Protein AF-A0ABD0YUU5-F1 (afdb_monomer_lite)

Foldseek 3Di:
DVVVVVLVVLLVVQVPPVVLVVLVCQLPPPDVVSLLVSLVSLLSNLVNHDVVCCVPGSQVSLLSQCPDPDLLSVLSSLLSLLVCLQPDPDPVSQVSSLVSLQVSLPDPVCLVDLVSVLSNLLSLLSSLQSDDQCSNQVRSLVSLQVLLVVLVPDDDDDSSVSSLVSSVSSLVSNVPHPHDPCSCVPGNVVSVD

Organism: NCBI:txid642074

InterPro domains:
  IPR011989 Armadillo-like helical [G3DSA:1.25.10.10] (19-149)
  IPR016024 Armadillo-type fold [SSF48371] (28-190)
  IPR021133 HEAT, type 2 [PS50077] (58-96)
  IPR040362 RAB11-binding protein RELCH [PTHR32059] (23-193)

Sequence (193 aa):
EVGRTLEKFLIALALCGAPLLSLNAGVVHQRSSVRSATVQLLSETILGCPEQVLVAHILPALITLASDPDTSVRALTVPVFGLLIEHSSNREILDKTYLQIQSIVTDVSLREHHPTLINVINALSKMAPHCDPTFREDVIVGELSTFVGYAMDQPPGSKKVELAGALVEAYSNAVYCQISKQNITNILLPALR

pLDDT: mean 87.31, std 13.5, range [45.97, 98.5]

Radius of gyration: 17.54 Å; chains: 1; bounding box: 40×34×52 Å

Secondary structure (DSSP, 8-state):
-HHHHHHHHHHHHHTTSHHHHHHHHHHT-SSHHHHHHHHHHHHHHHTTS-HHHIIIIIHHHHHHHHT-SSHHHHHHHHHHHHHHHHH---HHHHHHHHHHHHHHHT-GGGGGSHHHHHHHHHHHHHHGGGS-HHHIIIIIIHHHHHHHHHHHHSPSSHHHHHHHHHHHHHHHHHHTS---HHHIIIIIHHHT-

Structure (mmCIF, N/CA/C/O backbone):
data_AF-A0ABD0YUU5-F1
#
_entry.id   AF-A0ABD0YUU5-F1
#
loop_
_atom_site.group_PDB
_atom_site.id
_atom_site.type_symbol
_atom_site.label_atom_id
_atom_site.label_alt_id
_atom_site.label_comp_id
_atom_site.label_asym_id
_atom_site.label_entity_id
_atom_site.label_seq_id
_atom_site.pdbx_PDB_ins_code
_atom_site.Cartn_x
_atom_site.Cartn_y
_atom_site.Cartn_z
_atom_site.occupancy
_atom_site.B_iso_or_equiv
_atom_site.auth_seq_id
_atom_site.auth_comp_id
_atom_site.auth_asym_id
_atom_site.auth_atom_id
_atom_site.pdbx_PDB_model_num
ATOM 1 N N . GLU A 1 1 ? -0.613 24.768 -19.936 1.00 47.00 1 GLU A N 1
ATOM 2 C CA . GLU A 1 1 ? -0.396 24.075 -21.231 1.00 47.00 1 GLU A CA 1
ATOM 3 C C . GLU A 1 1 ? 0.613 22.938 -21.157 1.00 47.00 1 GLU A C 1
ATOM 5 O O . GLU A 1 1 ? 0.289 21.868 -21.644 1.00 47.00 1 GLU A O 1
ATOM 10 N N . VAL A 1 2 ? 1.753 23.112 -20.481 1.00 46.03 2 VAL A N 1
ATOM 11 C CA . VAL A 1 2 ? 2.816 22.091 -20.346 1.00 46.03 2 VAL A CA 1
ATOM 12 C C . VAL A 1 2 ? 2.327 20.737 -19.793 1.00 46.03 2 VAL A C 1
ATOM 14 O O . VAL A 1 2 ? 2.674 19.703 -20.355 1.00 46.03 2 VAL A O 1
ATOM 17 N N . GLY A 1 3 ? 1.459 20.725 -18.772 1.00 45.97 3 GLY A N 1
ATOM 18 C CA . GLY A 1 3 ? 0.917 19.478 -18.199 1.00 45.97 3 GLY A CA 1
ATOM 19 C C . GLY A 1 3 ? 0.075 18.651 -19.180 1.00 45.97 3 GLY A C 1
ATOM 20 O O . GLY A 1 3 ? 0.257 17.445 -19.276 1.00 45.97 3 GLY A O 1
ATOM 21 N N . ARG A 1 4 ? -0.749 19.307 -20.010 1.00 46.97 4 ARG A N 1
ATOM 22 C CA . ARG A 1 4 ? -1.561 18.631 -21.042 1.00 46.97 4 ARG A CA 1
ATOM 23 C C . ARG A 1 4 ? -0.718 18.097 -22.202 1.00 46.97 4 ARG A C 1
ATOM 25 O O . ARG A 1 4 ? -1.153 17.192 -22.904 1.00 46.97 4 ARG A O 1
ATOM 32 N N . THR A 1 5 ? 0.465 18.664 -22.434 1.00 47.34 5 THR A N 1
ATOM 33 C CA . THR A 1 5 ? 1.404 18.180 -23.455 1.00 47.34 5 THR A CA 1
ATOM 34 C C . THR A 1 5 ? 2.185 16.965 -22.955 1.00 47.34 5 THR A C 1
ATOM 36 O O . THR A 1 5 ? 2.366 16.026 -23.720 1.00 47.34 5 THR A O 1
ATOM 39 N N . LEU A 1 6 ? 2.579 16.940 -21.677 1.00 53.16 6 LEU A N 1
ATOM 40 C CA . LEU A 1 6 ? 3.206 15.782 -21.024 1.00 53.16 6 LEU A CA 1
ATOM 41 C C . LEU A 1 6 ? 2.248 14.595 -20.914 1.00 53.16 6 LEU A C 1
ATOM 43 O O . LEU A 1 6 ? 2.617 13.487 -21.276 1.00 53.16 6 LEU A O 1
ATOM 47 N N . GLU A 1 7 ? 1.004 14.844 -20.514 1.00 53.22 7 GLU A N 1
ATOM 48 C CA . GLU A 1 7 ? -0.055 13.834 -20.455 1.00 53.22 7 GLU A CA 1
ATOM 49 C C . GLU A 1 7 ? -0.307 13.211 -21.839 1.00 53.22 7 GLU A C 1
ATOM 51 O O . GLU A 1 7 ? -0.272 11.995 -22.000 1.00 53.22 7 GLU A O 1
ATOM 56 N N . LYS A 1 8 ? -0.428 14.037 -22.889 1.00 52.31 8 LYS A N 1
ATOM 57 C CA . LYS A 1 8 ? -0.551 13.556 -24.276 1.00 52.31 8 LYS A CA 1
ATOM 58 C C . LYS A 1 8 ? 0.699 12.828 -24.775 1.00 52.31 8 LYS A C 1
ATOM 60 O O . LYS A 1 8 ? 0.566 11.900 -25.565 1.00 52.31 8 LYS A O 1
ATOM 65 N N . PHE A 1 9 ? 1.892 13.229 -24.335 1.00 57.28 9 PHE A N 1
ATOM 66 C CA . PHE A 1 9 ? 3.151 12.573 -24.691 1.00 57.28 9 PHE A CA 1
ATOM 67 C C . PHE A 1 9 ? 3.291 11.210 -24.000 1.00 57.28 9 PHE A C 1
ATOM 69 O O . PHE A 1 9 ? 3.690 10.250 -24.647 1.00 57.28 9 PHE A O 1
ATOM 76 N N . LEU A 1 10 ? 2.886 11.093 -22.732 1.00 56.19 10 LEU A N 1
ATOM 77 C CA . LEU A 1 10 ? 2.853 9.841 -21.969 1.00 56.19 10 LEU A CA 1
ATOM 78 C C . LEU A 1 10 ? 1.786 8.875 -22.499 1.00 56.19 10 LEU A C 1
ATOM 80 O O . LEU A 1 10 ? 2.080 7.696 -22.674 1.00 56.19 10 LEU A O 1
ATOM 84 N N . ILE A 1 11 ? 0.595 9.374 -22.849 1.00 57.97 11 ILE A N 1
ATOM 85 C CA . ILE A 1 11 ? -0.461 8.589 -23.512 1.00 57.97 11 ILE A CA 1
ATOM 86 C C . ILE A 1 11 ? 0.013 8.112 -24.894 1.00 57.97 11 ILE A C 1
ATOM 88 O O . ILE A 1 11 ? -0.137 6.939 -25.232 1.00 57.97 11 ILE A O 1
ATOM 92 N N . ALA A 1 12 ? 0.648 8.983 -25.686 1.00 52.50 12 ALA A N 1
ATOM 93 C CA . ALA A 1 12 ? 1.229 8.604 -26.976 1.00 52.50 12 ALA A CA 1
ATOM 94 C C . ALA A 1 12 ? 2.394 7.604 -26.832 1.00 52.50 12 ALA A C 1
ATOM 96 O O . ALA A 1 12 ? 2.548 6.727 -27.680 1.00 52.50 12 ALA A O 1
ATOM 97 N N . LEU A 1 13 ? 3.183 7.689 -25.754 1.00 54.56 13 LEU A N 1
ATOM 98 C CA . LEU A 1 13 ? 4.216 6.705 -25.416 1.00 54.56 13 LEU A CA 1
ATOM 99 C C . LEU A 1 13 ? 3.598 5.349 -25.039 1.00 54.56 13 LEU A C 1
ATOM 101 O O . LEU A 1 13 ? 4.038 4.320 -25.554 1.00 54.56 13 LEU A O 1
ATOM 105 N N . ALA A 1 14 ? 2.573 5.339 -24.184 1.00 54.38 14 ALA A N 1
ATOM 106 C CA . ALA A 1 14 ? 1.881 4.130 -23.737 1.00 54.38 14 ALA A CA 1
ATOM 107 C C . ALA A 1 14 ? 1.229 3.362 -24.901 1.00 54.38 14 ALA A C 1
ATOM 109 O O . ALA A 1 14 ? 1.257 2.133 -24.928 1.00 54.38 14 ALA A O 1
ATOM 110 N N . LEU A 1 15 ? 0.720 4.079 -25.908 1.00 53.28 15 LEU A N 1
ATOM 111 C CA . LEU A 1 15 ? 0.136 3.494 -27.120 1.00 53.28 15 LEU A CA 1
ATOM 112 C C . LEU A 1 15 ? 1.175 2.896 -28.091 1.00 53.28 15 LEU A C 1
ATOM 114 O O . LEU A 1 15 ? 0.801 2.122 -28.969 1.00 53.28 15 LEU A O 1
ATOM 118 N N . CYS A 1 16 ? 2.467 3.217 -27.948 1.00 51.28 16 CYS A N 1
ATOM 119 C CA . CYS A 1 16 ? 3.512 2.836 -28.909 1.00 51.28 16 CYS A CA 1
ATOM 120 C C . CYS A 1 16 ? 4.328 1.582 -28.526 1.00 51.28 16 CYS A C 1
ATOM 122 O O . CYS A 1 16 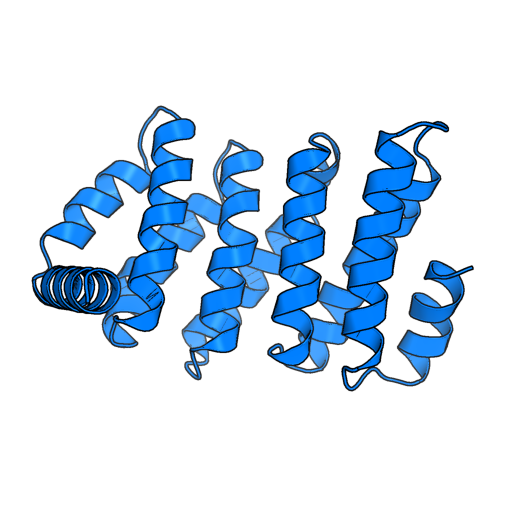? 5.221 1.192 -29.275 1.00 51.28 16 CYS A O 1
ATOM 124 N N . GLY A 1 17 ? 4.067 0.941 -27.377 1.00 53.75 17 GLY A N 1
ATOM 125 C CA . GLY A 1 17 ? 4.668 -0.345 -26.960 1.00 53.75 17 GLY A CA 1
ATOM 126 C C . GLY A 1 17 ? 6.170 -0.331 -26.606 1.00 53.75 17 GLY A C 1
ATOM 127 O O . GLY A 1 17 ? 6.601 -1.067 -25.720 1.00 53.75 17 GLY A O 1
ATOM 128 N N . ALA A 1 18 ? 6.973 0.541 -27.220 1.00 51.06 18 ALA A N 1
ATOM 129 C CA . ALA A 1 18 ? 8.408 0.696 -26.964 1.00 51.06 18 ALA A CA 1
ATOM 130 C C . ALA A 1 18 ? 8.784 1.052 -25.501 1.00 51.06 18 ALA A C 1
ATOM 132 O O . ALA A 1 18 ? 9.801 0.541 -25.026 1.00 51.06 18 ALA A O 1
ATOM 133 N N . PRO A 1 19 ? 8.000 1.849 -24.742 1.00 57.81 19 PRO A N 1
ATOM 134 C CA . PRO A 1 19 ? 8.358 2.206 -23.363 1.00 57.81 19 PRO A CA 1
ATOM 135 C C . PRO A 1 19 ? 8.194 1.065 -22.357 1.00 57.81 19 PRO A C 1
ATOM 137 O O . PRO A 1 19 ? 8.890 1.031 -21.347 1.00 57.81 19 PRO A O 1
ATOM 140 N N . LEU A 1 20 ? 7.305 0.104 -22.624 1.00 61.69 20 LEU A N 1
ATOM 141 C CA . LEU A 1 20 ? 7.089 -1.038 -21.729 1.00 61.69 20 LEU A CA 1
ATOM 142 C C . LEU A 1 20 ? 8.320 -1.955 -21.696 1.00 61.69 20 LEU A C 1
ATOM 144 O O . LEU A 1 20 ? 8.684 -2.477 -20.645 1.00 61.69 20 LEU A O 1
ATOM 148 N N . LEU A 1 21 ? 9.028 -2.076 -22.824 1.00 59.50 21 LEU A N 1
ATOM 149 C CA . LEU A 1 21 ? 10.296 -2.806 -22.900 1.00 59.50 21 LEU A CA 1
ATOM 150 C C . LEU A 1 21 ? 11.410 -2.117 -22.098 1.00 59.50 21 LEU A C 1
ATOM 152 O O . LEU A 1 21 ? 12.169 -2.798 -21.408 1.00 59.50 21 LEU A O 1
ATOM 156 N N . SER A 1 22 ? 11.503 -0.782 -22.139 1.00 63.88 22 SER A N 1
ATOM 157 C CA . SER A 1 22 ? 12.499 -0.050 -21.345 1.00 63.88 22 SER A CA 1
ATOM 158 C C . SER A 1 22 ? 12.156 -0.020 -19.853 1.00 63.88 22 SER A C 1
ATOM 160 O O . SER A 1 22 ? 13.063 -0.088 -19.025 1.00 63.88 22 SER A O 1
ATOM 162 N N . LEU A 1 23 ? 10.867 0.011 -19.495 1.00 73.56 23 LEU A N 1
ATOM 163 C CA . LEU A 1 23 ? 10.414 -0.129 -18.107 1.00 73.56 23 LEU A CA 1
ATOM 164 C C . LEU A 1 23 ? 10.749 -1.517 -17.546 1.00 73.56 23 LEU A C 1
ATOM 166 O O . LEU A 1 23 ? 11.241 -1.607 -16.424 1.00 73.56 23 LEU A O 1
ATOM 170 N N . ASN A 1 24 ? 10.604 -2.584 -18.338 1.00 77.44 24 ASN A N 1
ATOM 171 C CA . ASN A 1 24 ? 10.979 -3.940 -17.917 1.00 77.44 24 ASN A CA 1
ATOM 172 C C . ASN A 1 24 ? 12.467 -4.065 -17.556 1.00 77.44 24 ASN A C 1
ATOM 174 O O . ASN A 1 24 ? 12.807 -4.748 -16.593 1.00 77.44 24 ASN A O 1
ATOM 178 N N . ALA A 1 25 ? 13.360 -3.381 -18.281 1.00 84.62 25 ALA A N 1
ATOM 179 C CA . ALA A 1 25 ? 14.779 -3.344 -17.921 1.00 84.62 25 ALA A CA 1
ATOM 180 C C . ALA A 1 25 ? 15.018 -2.626 -16.579 1.00 84.62 25 ALA A C 1
ATOM 182 O O . ALA A 1 25 ? 15.907 -3.008 -15.819 1.00 84.62 25 ALA A O 1
ATOM 183 N N . GLY A 1 26 ? 14.206 -1.608 -16.278 1.00 91.62 26 GLY A N 1
ATOM 184 C CA . GLY A 1 26 ? 14.220 -0.890 -15.007 1.00 91.62 26 GLY A CA 1
ATOM 185 C C . GLY A 1 26 ? 13.751 -1.741 -13.827 1.00 91.62 26 GLY A C 1
ATOM 186 O O . GLY A 1 26 ? 14.384 -1.700 -12.776 1.00 91.62 26 GLY A O 1
ATOM 187 N N . VAL A 1 27 ? 12.710 -2.564 -14.015 1.00 94.62 27 VAL A N 1
ATOM 188 C CA . VAL A 1 27 ? 12.108 -3.428 -12.976 1.00 94.62 27 VAL A CA 1
ATOM 189 C C . VAL A 1 27 ? 13.130 -4.370 -12.336 1.00 94.62 27 VAL A C 1
ATOM 191 O O . VAL A 1 27 ? 13.140 -4.535 -11.122 1.00 94.62 27 VAL A O 1
ATOM 194 N N . VAL A 1 28 ? 14.016 -4.961 -13.139 1.00 93.75 28 VAL A N 1
ATOM 195 C CA . VAL A 1 28 ? 15.012 -5.951 -12.681 1.00 93.75 28 VAL A CA 1
ATOM 196 C C . VAL A 1 28 ? 16.428 -5.377 -12.579 1.00 93.75 28 VAL A C 1
ATOM 198 O O . VAL A 1 28 ? 17.411 -6.116 -12.495 1.00 93.75 28 VAL A O 1
ATOM 201 N N . HIS A 1 29 ? 16.568 -4.051 -12.613 1.00 96.00 29 HIS A N 1
ATOM 202 C CA . HIS A 1 29 ? 17.876 -3.408 -12.618 1.00 96.00 29 HIS A CA 1
ATOM 203 C C . HIS A 1 29 ? 18.634 -3.646 -11.299 1.00 96.00 29 HIS A C 1
ATOM 205 O O . HIS A 1 29 ? 18.049 -3.619 -10.220 1.00 96.00 29 HIS A O 1
ATOM 211 N N . GLN A 1 30 ? 19.963 -3.805 -11.347 1.00 96.12 30 GLN A N 1
ATOM 212 C CA . GLN A 1 30 ? 20.774 -4.140 -10.159 1.00 96.12 30 GLN A CA 1
ATOM 213 C C . GLN A 1 30 ? 20.687 -3.090 -9.036 1.00 96.12 30 GLN A C 1
ATOM 215 O O . GLN A 1 30 ? 20.680 -3.423 -7.852 1.00 96.12 30 GLN A O 1
ATOM 220 N N . ARG A 1 31 ? 20.601 -1.807 -9.401 1.00 96.62 31 ARG A N 1
ATOM 221 C CA . ARG A 1 31 ? 20.519 -0.682 -8.452 1.00 96.62 31 ARG A CA 1
ATOM 222 C C . ARG A 1 31 ? 19.079 -0.429 -8.008 1.00 96.62 31 ARG A C 1
ATOM 224 O O . ARG A 1 31 ? 18.253 -0.103 -8.860 1.00 96.62 31 ARG A O 1
ATOM 231 N N . SER A 1 32 ? 18.814 -0.451 -6.699 1.00 97.06 32 SER A N 1
ATOM 232 C CA . SER A 1 32 ? 17.477 -0.179 -6.149 1.00 97.06 32 SER A CA 1
ATOM 233 C C . SER A 1 32 ? 16.965 1.216 -6.491 1.00 97.06 32 SER A C 1
ATOM 235 O O . SER A 1 32 ? 15.801 1.357 -6.829 1.00 97.06 32 SER A O 1
ATOM 237 N N . SER A 1 33 ? 17.838 2.225 -6.572 1.00 96.44 33 SER A N 1
ATOM 238 C CA . SER A 1 33 ? 17.453 3.577 -7.000 1.00 96.44 33 SER A CA 1
ATOM 239 C C . SER A 1 33 ? 16.822 3.626 -8.400 1.00 96.44 33 SER A C 1
ATOM 241 O O . SER A 1 33 ? 15.929 4.430 -8.646 1.00 96.44 33 SER A O 1
ATOM 243 N N . VAL A 1 34 ? 17.273 2.769 -9.327 1.00 95.75 34 VAL A N 1
ATOM 244 C CA . VAL A 1 34 ? 16.692 2.676 -10.679 1.00 95.75 34 VAL A CA 1
ATOM 245 C C . VAL A 1 34 ? 15.337 1.977 -10.624 1.00 95.75 34 VAL A C 1
ATOM 247 O O . VAL A 1 34 ? 14.399 2.410 -11.288 1.00 95.75 34 VAL A O 1
ATOM 250 N N . ARG A 1 35 ? 15.203 0.948 -9.782 1.00 97.38 35 ARG A N 1
ATOM 251 C CA . ARG A 1 35 ? 13.927 0.259 -9.556 1.00 97.38 35 ARG A CA 1
ATOM 252 C C . ARG A 1 35 ? 12.901 1.191 -8.903 1.00 97.38 35 ARG A C 1
ATOM 254 O O . ARG A 1 35 ? 11.788 1.299 -9.398 1.00 97.38 35 ARG A O 1
ATOM 261 N N . SER A 1 36 ? 13.298 1.975 -7.899 1.00 96.69 36 SER A N 1
ATOM 262 C CA . SER A 1 36 ? 12.481 3.041 -7.299 1.00 96.69 36 SER A CA 1
ATOM 263 C C . SER A 1 36 ? 12.025 4.079 -8.326 1.00 96.69 36 SER A C 1
ATOM 265 O O . SER A 1 36 ? 10.850 4.433 -8.356 1.00 96.69 36 SER A O 1
ATOM 267 N N . ALA A 1 37 ? 12.925 4.544 -9.199 1.00 94.00 37 ALA A N 1
ATOM 268 C CA . ALA A 1 37 ? 12.556 5.455 -10.283 1.00 94.00 37 ALA A CA 1
ATOM 269 C C . ALA A 1 37 ? 11.587 4.792 -11.276 1.00 94.00 37 ALA A C 1
ATOM 271 O O . ALA A 1 37 ? 10.667 5.437 -11.769 1.00 94.00 37 ALA A O 1
ATOM 272 N N . THR A 1 38 ? 11.745 3.491 -11.527 1.00 94.25 38 THR A N 1
ATOM 273 C CA . THR A 1 38 ? 10.829 2.720 -12.377 1.00 94.25 38 THR A CA 1
ATOM 274 C C . THR A 1 38 ? 9.425 2.666 -11.774 1.00 94.25 38 THR A C 1
ATOM 276 O O . THR A 1 38 ? 8.463 2.891 -12.499 1.00 94.25 38 THR A O 1
ATOM 279 N N . VAL A 1 39 ? 9.291 2.464 -10.456 1.00 95.88 39 VAL A N 1
ATOM 280 C CA . VAL A 1 39 ? 7.992 2.531 -9.754 1.00 95.88 39 VAL A CA 1
ATOM 281 C C . VAL A 1 39 ? 7.311 3.887 -9.977 1.00 95.88 39 VAL A C 1
ATOM 283 O O . VAL A 1 39 ? 6.130 3.933 -10.312 1.00 95.88 39 VAL A O 1
ATOM 286 N N . GLN A 1 40 ? 8.058 4.988 -9.849 1.00 92.31 40 GLN A N 1
ATOM 287 C CA . GLN A 1 40 ? 7.531 6.342 -10.067 1.00 92.31 40 GLN A CA 1
ATOM 288 C C . GLN A 1 40 ? 7.135 6.590 -11.528 1.00 92.31 40 GLN A C 1
ATOM 290 O O . GLN A 1 40 ? 6.138 7.241 -11.803 1.00 92.31 40 GLN A O 1
ATOM 295 N N . LEU A 1 41 ? 7.881 6.052 -12.492 1.00 89.88 41 LEU A N 1
ATOM 296 C CA . LEU A 1 41 ? 7.485 6.149 -13.897 1.00 89.88 41 LEU A CA 1
ATOM 297 C C . LEU A 1 41 ? 6.208 5.349 -14.176 1.00 89.88 41 LEU A C 1
ATOM 299 O O . LEU A 1 41 ? 5.357 5.815 -14.927 1.00 89.88 41 LEU A O 1
ATOM 303 N N . LEU A 1 42 ? 6.046 4.177 -13.553 1.00 90.31 42 LEU A N 1
ATOM 304 C CA . LEU A 1 42 ? 4.829 3.376 -13.688 1.00 90.31 42 LEU A CA 1
ATOM 305 C C . LEU A 1 42 ? 3.597 4.128 -13.162 1.00 90.31 42 LEU A C 1
ATOM 307 O O . LEU A 1 42 ? 2.556 4.066 -13.817 1.00 90.31 42 LEU A O 1
ATOM 311 N N . SER A 1 43 ? 3.696 4.890 -12.064 1.00 90.69 43 SER A N 1
ATOM 312 C CA . SER A 1 43 ? 2.543 5.645 -11.541 1.00 90.69 43 SER A CA 1
ATOM 313 C C . SER A 1 43 ? 1.996 6.678 -12.523 1.00 90.69 43 SER A C 1
ATOM 315 O O . SER A 1 43 ? 0.782 6.809 -12.649 1.00 90.69 43 SER A O 1
ATOM 317 N N . GLU A 1 44 ? 2.869 7.341 -13.284 1.00 86.06 44 GLU A N 1
ATO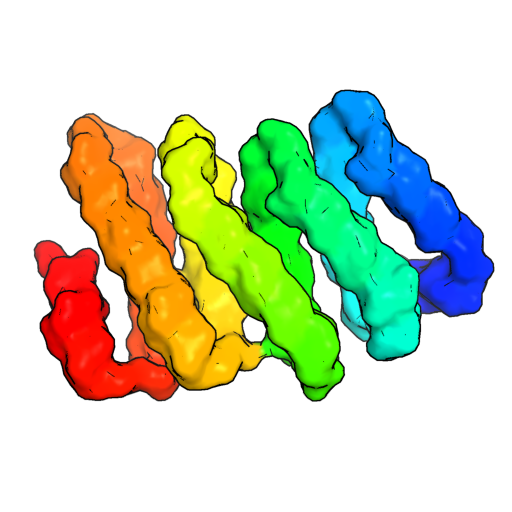M 318 C CA . GLU A 1 44 ? 2.467 8.327 -14.299 1.00 86.06 44 GLU A CA 1
ATOM 319 C C . GLU A 1 44 ? 1.786 7.686 -15.521 1.00 86.06 44 GLU A C 1
ATOM 321 O O . GLU A 1 44 ? 1.098 8.361 -16.286 1.00 86.06 44 GLU A O 1
ATOM 326 N N . THR A 1 45 ? 1.963 6.377 -15.731 1.00 83.00 45 THR A N 1
ATOM 327 C CA . THR A 1 45 ? 1.381 5.673 -16.887 1.00 83.00 45 THR A CA 1
ATOM 328 C C . THR A 1 45 ? -0.031 5.151 -16.639 1.00 83.00 45 THR A C 1
ATOM 330 O O . THR A 1 45 ? -0.781 4.986 -17.601 1.00 83.00 45 THR A O 1
ATOM 333 N N . ILE A 1 46 ? -0.421 4.915 -15.380 1.00 86.00 46 ILE A N 1
ATOM 334 C CA . ILE A 1 46 ? -1.664 4.202 -15.036 1.00 86.00 46 ILE A CA 1
ATOM 335 C C . ILE A 1 46 ? -2.906 4.900 -15.596 1.00 86.00 46 ILE A C 1
ATOM 337 O O . ILE A 1 46 ? -3.727 4.247 -16.235 1.00 86.00 46 ILE A O 1
ATOM 341 N N . LEU A 1 47 ? -3.020 6.221 -15.420 1.00 83.38 47 LEU A N 1
ATOM 342 C CA . LEU A 1 47 ? -4.222 6.979 -15.797 1.00 83.38 47 LEU A CA 1
ATOM 343 C C . LEU A 1 47 ? -4.467 7.038 -17.314 1.00 83.38 47 LEU A C 1
ATOM 345 O O . LEU A 1 47 ? -5.590 7.278 -17.749 1.00 83.38 47 LEU A O 1
ATOM 349 N N . GLY A 1 48 ? -3.426 6.829 -18.123 1.00 76.44 48 GLY A N 1
ATOM 350 C CA . GLY A 1 48 ? -3.499 6.902 -19.583 1.00 76.44 48 GLY A CA 1
ATOM 351 C C . GLY A 1 48 ? -3.574 5.547 -20.289 1.00 76.44 48 GLY A C 1
ATOM 352 O O . GLY A 1 48 ? -3.696 5.513 -21.515 1.00 76.44 48 GLY A O 1
ATOM 353 N N . CYS A 1 49 ? -3.459 4.436 -19.555 1.00 82.88 49 CYS A N 1
ATOM 354 C CA . CYS A 1 49 ? -3.351 3.101 -20.139 1.00 82.88 49 CYS A CA 1
ATOM 355 C C . CYS A 1 49 ? -4.709 2.386 -20.220 1.00 82.88 49 CYS A C 1
ATOM 357 O O . CYS A 1 49 ? -5.447 2.350 -19.236 1.00 82.88 49 CYS A O 1
ATOM 359 N N . PRO A 1 50 ? -5.019 1.717 -21.347 1.00 86.38 50 PRO A N 1
ATOM 360 C CA . PRO A 1 50 ? -6.121 0.761 -21.400 1.00 86.38 50 PRO A CA 1
ATOM 361 C C . PRO A 1 50 ? -5.929 -0.363 -20.374 1.00 86.38 50 PRO A C 1
ATOM 363 O O . PRO A 1 50 ? -4.800 -0.812 -20.155 1.00 86.38 50 PRO A O 1
ATOM 366 N N . GLU A 1 51 ? -7.018 -0.890 -19.808 1.00 89.12 51 GLU A N 1
ATOM 367 C CA . GLU A 1 51 ? -6.945 -1.977 -18.816 1.00 89.12 51 GLU A CA 1
ATOM 368 C C . GLU A 1 51 ? -6.168 -3.199 -19.326 1.00 89.12 51 GLU A C 1
ATOM 370 O O . GLU A 1 51 ? -5.457 -3.842 -18.559 1.00 89.12 51 GLU A O 1
ATOM 375 N N . GLN A 1 52 ? -6.227 -3.496 -20.628 1.00 88.94 52 GLN A N 1
ATOM 376 C CA . GLN A 1 52 ? -5.465 -4.595 -21.225 1.00 88.94 52 GLN A CA 1
ATOM 377 C C . GLN A 1 52 ? -3.952 -4.400 -21.052 1.00 88.94 52 GLN A C 1
ATOM 379 O O . GLN A 1 52 ? -3.237 -5.361 -20.781 1.00 88.94 52 GLN A O 1
ATOM 384 N N . VAL A 1 53 ? -3.464 -3.161 -21.168 1.00 87.50 53 VAL A N 1
ATOM 385 C CA . VAL A 1 53 ? -2.051 -2.817 -20.942 1.00 87.50 53 VAL A CA 1
ATOM 386 C C . VAL A 1 53 ? -1.712 -2.904 -19.456 1.00 87.50 53 VAL A C 1
ATOM 388 O O . VAL A 1 53 ? -0.639 -3.397 -19.099 1.00 87.50 53 VAL A O 1
ATOM 391 N N . LEU A 1 54 ? -2.637 -2.483 -18.586 1.00 90.69 54 LEU A N 1
ATOM 392 C CA . LEU A 1 54 ? -2.465 -2.606 -17.140 1.00 90.69 54 LEU A CA 1
ATOM 393 C C . LEU A 1 54 ? -2.287 -4.073 -16.731 1.00 90.69 54 LEU A C 1
ATOM 395 O O . LEU A 1 54 ? -1.308 -4.398 -16.065 1.00 90.69 54 LEU A O 1
ATOM 399 N N . VAL A 1 55 ? -3.171 -4.965 -17.187 1.00 92.88 55 VAL A N 1
ATOM 400 C CA . VAL A 1 55 ? -3.110 -6.406 -16.887 1.00 92.88 55 VAL A CA 1
ATOM 401 C C . VAL A 1 55 ? -1.877 -7.064 -17.506 1.00 92.88 55 VAL A C 1
ATOM 403 O O . VAL A 1 55 ? -1.194 -7.837 -16.837 1.00 92.88 55 VAL A O 1
ATOM 406 N N . ALA A 1 56 ? -1.577 -6.772 -18.774 1.00 89.38 56 ALA A N 1
ATOM 407 C CA . ALA A 1 56 ? -0.523 -7.472 -19.505 1.00 89.38 56 ALA A CA 1
ATOM 408 C C . ALA A 1 56 ? 0.897 -7.037 -19.112 1.00 89.38 56 ALA A C 1
ATOM 410 O O . ALA A 1 56 ? 1.835 -7.822 -19.264 1.00 89.38 56 ALA A O 1
ATOM 411 N N . HIS A 1 57 ? 1.077 -5.800 -18.635 1.00 88.81 57 HIS A N 1
ATOM 412 C CA . HIS A 1 57 ? 2.412 -5.220 -18.471 1.00 88.81 57 HIS A CA 1
ATOM 413 C C . HIS A 1 57 ? 2.629 -4.514 -17.134 1.00 88.81 57 HIS A C 1
ATOM 415 O O . HIS A 1 57 ? 3.590 -4.832 -16.434 1.00 88.81 57 HIS A O 1
ATOM 421 N N . ILE A 1 58 ? 1.751 -3.580 -16.757 1.00 91.38 58 ILE A N 1
ATOM 422 C CA . ILE A 1 58 ? 1.972 -2.740 -15.568 1.00 91.38 58 ILE A CA 1
ATOM 423 C C . ILE A 1 58 ? 1.833 -3.556 -14.283 1.00 91.38 58 ILE A C 1
ATOM 425 O O . ILE A 1 58 ? 2.708 -3.513 -13.422 1.00 91.38 58 ILE A O 1
ATOM 429 N N . LEU A 1 59 ? 0.766 -4.343 -14.163 1.00 94.88 59 LEU A N 1
ATOM 430 C CA . LEU A 1 59 ? 0.498 -5.142 -12.975 1.00 94.88 59 LEU A CA 1
ATOM 431 C C . LEU A 1 59 ? 1.584 -6.212 -12.731 1.00 94.88 59 LEU A C 1
ATOM 433 O O . LEU A 1 59 ? 2.085 -6.269 -11.609 1.00 94.88 59 LEU A O 1
ATOM 437 N N . PRO A 1 60 ? 2.041 -7.003 -13.727 1.00 95.12 60 PRO A N 1
ATOM 438 C CA . PRO A 1 60 ? 3.182 -7.909 -13.549 1.00 95.12 60 PRO A CA 1
ATOM 439 C C . PRO A 1 60 ? 4.481 -7.208 -13.119 1.00 95.12 60 PRO A C 1
ATOM 441 O O . PRO A 1 60 ? 5.208 -7.720 -12.262 1.00 95.12 60 PRO A O 1
ATOM 444 N N . ALA A 1 61 ? 4.770 -6.027 -13.680 1.00 95.19 61 ALA A N 1
ATOM 445 C CA . ALA A 1 61 ? 5.934 -5.229 -13.297 1.00 95.19 61 ALA A CA 1
ATOM 446 C C . ALA A 1 61 ? 5.844 -4.765 -11.835 1.00 95.19 61 ALA A C 1
ATOM 448 O O . ALA A 1 61 ? 6.802 -4.921 -11.076 1.00 95.19 61 ALA A O 1
ATOM 449 N N . LEU A 1 62 ? 4.678 -4.262 -11.417 1.00 96.94 62 LEU A N 1
ATOM 450 C CA . LEU A 1 62 ? 4.434 -3.853 -10.035 1.00 96.94 62 LEU A CA 1
ATOM 451 C C . LEU A 1 62 ? 4.496 -5.029 -9.062 1.00 96.94 62 LEU A C 1
ATOM 453 O O . LEU A 1 62 ? 5.080 -4.870 -8.003 1.00 96.94 62 LEU A O 1
ATOM 457 N N . ILE A 1 63 ? 3.978 -6.209 -9.415 1.00 97.88 63 ILE A N 1
ATOM 458 C CA . ILE A 1 63 ? 4.099 -7.423 -8.583 1.00 97.88 63 ILE A CA 1
ATOM 459 C C . ILE A 1 63 ? 5.572 -7.809 -8.385 1.00 97.88 63 ILE A C 1
ATOM 461 O O . ILE A 1 63 ? 5.985 -8.167 -7.283 1.00 97.88 63 ILE A O 1
ATOM 465 N N . THR A 1 64 ? 6.390 -7.691 -9.435 1.00 97.50 64 THR A N 1
ATOM 466 C CA . THR A 1 64 ? 7.834 -7.951 -9.333 1.00 97.50 64 THR A CA 1
ATOM 467 C C . THR A 1 64 ? 8.501 -6.974 -8.359 1.00 97.50 64 THR A C 1
ATOM 469 O O . THR A 1 64 ? 9.252 -7.394 -7.483 1.00 97.50 64 THR A O 1
ATOM 472 N N . LEU A 1 65 ? 8.181 -5.680 -8.463 1.00 98.31 65 LEU A N 1
ATOM 473 C CA . LEU A 1 65 ? 8.700 -4.625 -7.579 1.00 98.31 65 LEU A CA 1
ATOM 474 C C . LEU A 1 65 ? 8.125 -4.696 -6.152 1.00 98.31 65 LEU A C 1
ATOM 476 O O . LEU A 1 65 ? 8.786 -4.314 -5.192 1.00 98.31 65 LEU A O 1
ATOM 480 N N . ALA A 1 66 ? 6.915 -5.222 -5.988 1.00 98.06 66 ALA A N 1
ATOM 481 C CA . ALA A 1 66 ? 6.293 -5.476 -4.692 1.00 98.06 66 ALA A CA 1
ATOM 482 C C . ALA A 1 66 ? 6.998 -6.602 -3.926 1.00 98.06 66 ALA A C 1
ATOM 484 O O . ALA A 1 66 ? 6.933 -6.646 -2.703 1.00 98.06 66 ALA A O 1
ATOM 485 N N . SER A 1 67 ? 7.707 -7.479 -4.641 1.00 97.38 67 SER A N 1
ATOM 486 C CA . SER A 1 67 ? 8.523 -8.565 -4.086 1.00 97.38 67 SER A CA 1
ATOM 487 C C . SER A 1 67 ? 10.023 -8.228 -4.053 1.00 97.38 67 SER A C 1
ATOM 489 O O . SER A 1 67 ? 10.857 -9.120 -3.896 1.00 97.38 67 SER A O 1
ATOM 491 N N . ASP A 1 68 ? 10.392 -6.956 -4.237 1.00 98.06 68 ASP A N 1
ATOM 492 C CA . ASP A 1 68 ? 11.787 -6.515 -4.316 1.00 98.06 68 ASP A CA 1
ATOM 493 C C . ASP A 1 68 ? 12.567 -6.803 -3.021 1.00 98.06 68 ASP A C 1
ATOM 495 O O . ASP A 1 68 ? 12.013 -6.641 -1.933 1.00 98.06 68 ASP A O 1
ATOM 499 N N . PRO A 1 69 ? 13.864 -7.162 -3.078 1.00 95.88 69 PRO A N 1
ATOM 500 C CA . PRO A 1 69 ? 14.671 -7.329 -1.868 1.00 95.88 69 PRO A CA 1
ATOM 501 C C . PRO A 1 69 ? 14.824 -6.034 -1.049 1.00 95.88 69 PRO A C 1
ATOM 503 O O . PRO A 1 69 ? 14.994 -6.101 0.166 1.00 95.88 69 PRO A O 1
ATOM 506 N N . ASP A 1 70 ? 14.755 -4.858 -1.678 1.00 96.06 70 ASP A N 1
ATOM 507 C CA . 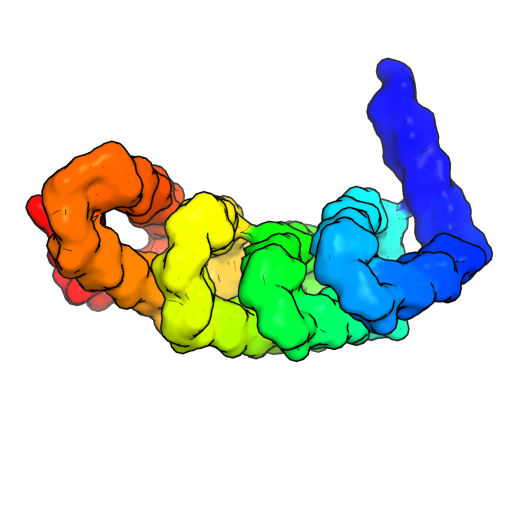ASP A 1 70 ? 14.839 -3.565 -0.996 1.00 96.06 70 ASP A CA 1
ATOM 508 C C . ASP A 1 70 ? 13.450 -3.122 -0.510 1.00 96.06 70 ASP A C 1
ATOM 510 O O . ASP A 1 70 ? 12.551 -2.828 -1.304 1.00 96.06 70 ASP A O 1
ATOM 514 N N . THR A 1 71 ? 13.280 -3.031 0.812 1.00 95.88 71 THR A N 1
ATOM 515 C CA . THR A 1 71 ? 12.019 -2.619 1.451 1.00 95.88 71 THR A CA 1
ATOM 516 C C . THR A 1 71 ? 11.538 -1.248 0.982 1.00 95.88 71 THR A C 1
ATOM 518 O O . THR A 1 71 ? 10.335 -1.018 0.886 1.00 95.88 71 THR A O 1
ATOM 521 N N . SER A 1 72 ? 12.449 -0.339 0.629 1.00 95.56 72 SER A N 1
ATOM 522 C CA . SER A 1 72 ? 12.080 0.981 0.115 1.00 95.56 72 SER A CA 1
ATOM 523 C C . SER A 1 72 ? 11.442 0.887 -1.270 1.00 95.56 72 SER A C 1
ATOM 525 O O . SER A 1 72 ? 10.521 1.644 -1.568 1.00 95.56 72 SER A O 1
ATOM 527 N N . VAL A 1 73 ? 11.890 -0.050 -2.115 1.00 97.69 73 VAL A N 1
ATOM 528 C CA . VAL A 1 73 ? 11.276 -0.295 -3.429 1.00 97.69 73 VAL A CA 1
ATOM 529 C C . VAL A 1 73 ? 9.885 -0.900 -3.252 1.00 97.69 73 VAL A C 1
ATOM 5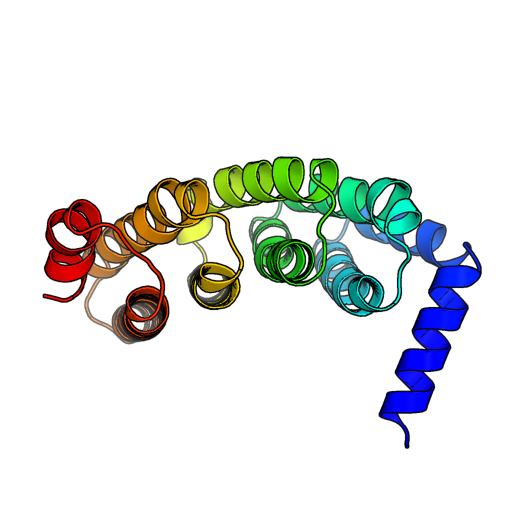31 O O . VAL A 1 73 ? 8.939 -0.370 -3.832 1.00 97.69 73 VAL A O 1
ATOM 534 N N . ARG A 1 74 ? 9.738 -1.918 -2.388 1.00 97.88 74 ARG A N 1
ATOM 535 C CA . ARG A 1 74 ? 8.425 -2.513 -2.067 1.00 97.88 74 ARG A CA 1
ATOM 536 C C . ARG A 1 74 ? 7.442 -1.469 -1.539 1.00 97.88 74 ARG A C 1
ATOM 538 O O . ARG A 1 74 ? 6.311 -1.370 -1.990 1.00 97.88 74 ARG A O 1
ATOM 545 N N . ALA A 1 75 ? 7.874 -0.631 -0.605 1.00 97.38 75 ALA A N 1
ATOM 546 C CA . ALA A 1 75 ? 7.009 0.392 -0.030 1.00 97.38 75 ALA A CA 1
ATOM 547 C C . ALA A 1 75 ? 6.557 1.445 -1.054 1.00 97.38 75 ALA A C 1
ATOM 549 O O . ALA A 1 75 ? 5.422 1.917 -0.988 1.00 97.38 75 ALA A O 1
ATOM 550 N N . LEU A 1 76 ? 7.410 1.789 -2.027 1.00 97.69 76 LEU A N 1
ATOM 551 C CA . LEU A 1 76 ? 7.044 2.708 -3.105 1.00 97.69 76 LEU A CA 1
ATOM 552 C C . LEU A 1 76 ? 5.942 2.149 -4.011 1.00 97.69 76 LEU A C 1
ATOM 554 O O . LEU A 1 76 ? 5.248 2.947 -4.634 1.00 97.69 76 LEU A O 1
ATOM 558 N N . THR A 1 77 ? 5.733 0.828 -4.088 1.00 98.31 77 THR A N 1
ATOM 559 C CA . THR A 1 77 ? 4.640 0.275 -4.904 1.00 98.31 77 THR A CA 1
ATOM 560 C C . THR A 1 77 ? 3.269 0.462 -4.260 1.00 98.31 77 THR A C 1
ATOM 562 O O . THR A 1 77 ? 2.279 0.502 -4.979 1.00 98.31 77 THR A O 1
ATOM 565 N N . VAL A 1 78 ? 3.179 0.623 -2.934 1.00 98.31 78 VAL A N 1
ATOM 566 C CA . VAL A 1 78 ? 1.900 0.786 -2.211 1.00 98.31 78 VAL A CA 1
ATOM 567 C C . VAL A 1 78 ? 1.056 1.964 -2.728 1.00 98.31 78 VAL A C 1
ATOM 569 O O . VAL A 1 78 ? -0.107 1.741 -3.063 1.00 98.31 78 VAL A O 1
ATOM 572 N N . PRO A 1 79 ? 1.572 3.204 -2.860 1.00 97.38 79 PRO A N 1
ATOM 573 C CA . PRO A 1 79 ? 0.786 4.294 -3.442 1.00 97.38 79 PRO A CA 1
ATOM 574 C C . PRO A 1 79 ? 0.395 4.036 -4.904 1.00 97.38 79 PRO A C 1
ATOM 576 O O . PRO A 1 79 ? -0.684 4.440 -5.323 1.00 97.38 79 PRO A O 1
ATOM 579 N N . VAL A 1 80 ? 1.228 3.326 -5.672 1.00 97.31 80 VAL A N 1
ATOM 580 C CA . VAL A 1 80 ? 0.940 2.999 -7.079 1.00 97.31 80 VAL A CA 1
ATOM 581 C C . VAL A 1 80 ? -0.181 1.963 -7.193 1.00 97.31 80 VAL A C 1
ATOM 583 O O . VAL A 1 80 ? -1.063 2.088 -8.036 1.00 97.31 80 VAL A O 1
ATOM 586 N N . PHE A 1 81 ? -0.207 0.984 -6.291 1.00 98.25 81 PHE A N 1
ATOM 587 C CA . PHE A 1 81 ? -1.338 0.079 -6.114 1.00 98.25 81 PHE A CA 1
ATOM 588 C C . PHE A 1 81 ? -2.616 0.821 -5.701 1.00 98.25 81 PHE A C 1
ATOM 590 O O . PHE A 1 81 ? -3.688 0.517 -6.217 1.00 98.25 81 PHE A O 1
ATOM 597 N N . GLY A 1 82 ? -2.504 1.845 -4.849 1.00 96.81 82 GLY A N 1
ATOM 598 C CA . GLY A 1 82 ? -3.617 2.742 -4.526 1.00 96.81 82 GLY A CA 1
ATOM 599 C C . GLY A 1 82 ? -4.246 3.389 -5.766 1.00 96.81 82 GLY A C 1
ATOM 600 O O . GLY A 1 82 ? -5.468 3.418 -5.877 1.00 96.81 82 GLY A O 1
ATOM 601 N N . LEU A 1 83 ? -3.431 3.812 -6.741 1.00 95.75 83 LEU A N 1
ATOM 602 C CA . LEU A 1 83 ? -3.934 4.349 -8.014 1.00 95.75 83 LEU A CA 1
ATOM 603 C C . LEU A 1 83 ? -4.711 3.305 -8.823 1.00 95.75 83 LEU A C 1
ATOM 605 O O . LEU A 1 83 ? -5.712 3.652 -9.447 1.00 95.75 83 LEU A O 1
ATOM 609 N N . LEU A 1 84 ? -4.273 2.040 -8.817 1.00 96.62 84 LEU A N 1
ATOM 610 C CA . LEU A 1 84 ? -5.001 0.954 -9.482 1.00 96.62 84 LEU A CA 1
ATOM 611 C C . LEU A 1 84 ? -6.355 0.687 -8.817 1.00 96.62 84 LEU A C 1
ATOM 613 O O . LEU A 1 84 ? -7.332 0.478 -9.532 1.00 96.62 84 LEU A O 1
ATOM 617 N N . ILE A 1 85 ? -6.425 0.739 -7.483 1.00 96.19 85 ILE A N 1
ATOM 618 C CA . ILE A 1 85 ? -7.688 0.617 -6.736 1.00 96.19 85 ILE A CA 1
ATOM 619 C C . ILE A 1 85 ? -8.633 1.772 -7.074 1.00 96.19 85 ILE A C 1
ATOM 621 O O . ILE A 1 85 ? -9.822 1.560 -7.281 1.00 96.19 85 ILE A O 1
ATOM 625 N N . GLU A 1 86 ? -8.111 2.995 -7.140 1.00 94.44 86 GLU A N 1
ATOM 626 C CA . GLU A 1 86 ? -8.919 4.187 -7.395 1.00 94.44 86 GLU A CA 1
ATOM 627 C C . GLU A 1 86 ? -9.484 4.235 -8.826 1.00 94.44 86 GLU A C 1
ATOM 629 O O . GLU A 1 86 ? -10.597 4.723 -9.025 1.00 94.44 86 GLU A O 1
ATOM 634 N N . HIS A 1 87 ? -8.753 3.713 -9.819 1.00 92.62 87 HIS A N 1
ATOM 635 C CA . HIS A 1 87 ? -9.064 3.939 -11.238 1.00 92.62 87 HIS A CA 1
ATOM 636 C C . HIS A 1 87 ? -9.437 2.687 -12.039 1.00 92.62 87 HIS A C 1
ATOM 638 O O . HIS A 1 87 ? -9.839 2.818 -13.196 1.00 92.62 87 HIS A O 1
ATOM 644 N N . SER A 1 88 ? -9.320 1.482 -11.477 1.00 92.81 88 SER A N 1
ATOM 645 C CA . SER A 1 88 ? -9.702 0.249 -12.171 1.00 92.81 88 SER A CA 1
ATOM 646 C C . SER A 1 88 ? -10.956 -0.379 -11.577 1.00 92.81 88 SER A C 1
ATOM 648 O O . SER A 1 88 ? -11.127 -0.464 -10.366 1.00 92.81 88 SER A O 1
ATOM 650 N N . SER A 1 89 ? -11.817 -0.891 -12.456 1.00 92.56 89 SER A N 1
ATOM 651 C CA . SER A 1 89 ? -12.944 -1.757 -12.077 1.00 92.56 89 SER A CA 1
ATOM 652 C C . SER A 1 89 ? -12.667 -3.234 -12.372 1.00 92.56 89 SER A C 1
ATOM 654 O O . SER A 1 89 ? -13.507 -4.104 -12.132 1.00 92.56 89 SER A O 1
ATOM 656 N N . ASN A 1 90 ? -11.481 -3.531 -12.907 1.00 94.81 90 ASN A N 1
ATOM 657 C CA . ASN A 1 90 ? -11.095 -4.864 -13.312 1.00 94.81 90 ASN A CA 1
ATOM 658 C C . ASN A 1 90 ? -10.791 -5.727 -12.089 1.00 94.81 90 ASN A C 1
ATOM 660 O O . ASN A 1 90 ? -9.821 -5.498 -11.364 1.00 94.81 90 ASN A O 1
ATOM 664 N N . ARG A 1 91 ? -11.595 -6.771 -11.897 1.00 95.12 91 ARG A N 1
ATOM 665 C CA . ARG A 1 91 ? -11.470 -7.667 -10.748 1.00 95.12 91 ARG A CA 1
ATOM 666 C C . ARG A 1 91 ? -10.093 -8.321 -10.636 1.00 95.12 91 ARG A C 1
ATOM 668 O O . ARG A 1 91 ? -9.584 -8.448 -9.533 1.00 95.12 91 ARG A O 1
ATOM 675 N N . GLU A 1 92 ? -9.471 -8.700 -11.751 1.00 95.88 92 GLU A N 1
ATOM 676 C CA . GLU A 1 92 ? -8.139 -9.311 -11.717 1.00 95.88 92 GLU A CA 1
ATOM 677 C C . GLU A 1 92 ? -7.079 -8.327 -11.206 1.00 95.88 92 GLU A C 1
ATOM 679 O O . GLU A 1 92 ? -6.207 -8.710 -10.422 1.00 95.88 92 GLU A O 1
ATOM 684 N N . ILE A 1 93 ? -7.166 -7.059 -11.628 1.00 96.62 93 ILE A N 1
ATOM 685 C CA . ILE A 1 93 ? -6.275 -5.997 -11.152 1.00 96.62 93 ILE A CA 1
ATOM 686 C C . ILE A 1 93 ? -6.469 -5.796 -9.651 1.00 96.62 93 ILE A C 1
ATOM 688 O O . ILE A 1 93 ? -5.482 -5.805 -8.914 1.00 96.62 93 ILE A O 1
ATOM 692 N N . LEU A 1 94 ? -7.716 -5.654 -9.198 1.00 97.56 94 LEU A N 1
ATOM 693 C CA . LEU A 1 94 ? -8.040 -5.405 -7.793 1.00 97.56 94 LEU A CA 1
ATOM 694 C C . LEU A 1 94 ? -7.619 -6.571 -6.889 1.00 97.56 94 LEU A C 1
ATOM 696 O O . LEU A 1 94 ? -6.881 -6.350 -5.932 1.00 97.56 94 LEU A O 1
ATOM 700 N N . ASP A 1 95 ? -7.984 -7.810 -7.236 1.00 97.50 95 ASP A N 1
ATOM 701 C CA . ASP A 1 95 ? -7.670 -9.003 -6.438 1.00 97.50 95 ASP A CA 1
ATOM 702 C C . ASP A 1 95 ? -6.150 -9.152 -6.243 1.00 97.50 95 ASP A C 1
ATOM 704 O O . ASP A 1 95 ? -5.662 -9.346 -5.128 1.00 97.50 95 ASP A O 1
ATOM 708 N N . LYS A 1 96 ? -5.364 -8.996 -7.319 1.00 98.00 96 LYS A N 1
ATOM 709 C CA . LYS A 1 96 ? -3.896 -9.047 -7.235 1.00 98.00 96 LYS A CA 1
ATOM 710 C C . LYS A 1 96 ? -3.329 -7.870 -6.445 1.00 98.00 96 LYS A C 1
ATOM 712 O O . LYS A 1 96 ? -2.395 -8.060 -5.670 1.00 98.00 96 LYS A O 1
ATOM 717 N N . THR A 1 97 ? -3.886 -6.677 -6.625 1.00 98.12 97 THR A N 1
ATOM 718 C CA . THR A 1 97 ? -3.442 -5.462 -5.936 1.00 98.12 97 THR A CA 1
ATOM 719 C C . THR A 1 97 ? -3.621 -5.578 -4.423 1.00 98.12 97 THR A C 1
ATOM 721 O O . THR A 1 97 ? -2.679 -5.318 -3.674 1.00 98.12 97 THR A O 1
ATOM 724 N N . TYR A 1 98 ? -4.782 -6.048 -3.968 1.00 98.25 98 TYR A N 1
ATOM 725 C CA . TYR A 1 98 ? -5.051 -6.276 -2.550 1.00 98.25 98 TYR A CA 1
ATOM 726 C C . TYR A 1 98 ? -4.103 -7.302 -1.933 1.00 98.25 98 TYR A C 1
ATOM 728 O O . TYR A 1 98 ? -3.539 -7.043 -0.870 1.00 98.25 98 TYR A O 1
ATOM 736 N N . LEU A 1 99 ? -3.848 -8.416 -2.630 1.00 97.94 99 LEU A N 1
ATOM 737 C CA . LEU A 1 99 ? -2.883 -9.421 -2.175 1.00 97.94 99 LEU A CA 1
ATOM 738 C C . LEU A 1 99 ? -1.475 -8.833 -2.001 1.00 97.94 99 LEU A C 1
ATOM 740 O O . LEU A 1 99 ? -0.816 -9.107 -0.998 1.00 97.94 99 LEU A O 1
ATOM 744 N N . GLN A 1 100 ? -1.012 -8.013 -2.952 1.00 98.50 100 GLN A N 1
ATOM 745 C CA . GLN A 1 100 ? 0.311 -7.389 -2.855 1.00 98.50 100 GLN A CA 1
ATOM 746 C C . GLN A 1 100 ? 0.383 -6.367 -1.720 1.00 98.50 100 GLN A C 1
ATOM 748 O O . GLN A 1 100 ? 1.337 -6.402 -0.945 1.00 98.50 100 GLN A O 1
ATOM 753 N N . ILE A 1 101 ? -0.620 -5.490 -1.579 1.00 98.25 101 ILE A N 1
ATOM 754 C CA . ILE A 1 101 ? -0.652 -4.518 -0.479 1.00 98.25 101 ILE A CA 1
ATOM 755 C C . ILE A 1 101 ? -0.601 -5.256 0.853 1.00 98.25 101 ILE A C 1
ATOM 757 O O . ILE A 1 101 ? 0.285 -4.959 1.648 1.00 98.25 101 ILE A O 1
ATOM 761 N N . GLN A 1 102 ? -1.484 -6.238 1.069 1.00 97.94 102 GLN A N 1
ATOM 762 C CA . GLN A 1 102 ? -1.540 -7.009 2.311 1.00 97.94 102 GLN A CA 1
ATOM 763 C C . GLN A 1 102 ? -0.188 -7.655 2.641 1.00 97.94 102 GLN A C 1
ATOM 765 O O . GLN A 1 102 ? 0.279 -7.560 3.776 1.00 97.94 102 GLN A O 1
ATOM 770 N N . SER A 1 103 ? 0.475 -8.257 1.648 1.00 97.62 103 SER A N 1
ATOM 771 C CA . SER A 1 103 ? 1.805 -8.846 1.829 1.00 97.62 103 SER A CA 1
ATOM 772 C C . SER A 1 103 ? 2.868 -7.818 2.227 1.00 97.62 103 SER A C 1
ATOM 774 O O . SER A 1 103 ? 3.762 -8.152 2.998 1.00 97.62 103 SER A O 1
ATOM 776 N N . ILE A 1 104 ? 2.807 -6.592 1.701 1.00 97.56 104 ILE A N 1
ATOM 777 C CA . ILE A 1 104 ? 3.787 -5.542 2.013 1.00 97.56 104 ILE A CA 1
ATOM 778 C C . ILE A 1 104 ? 3.545 -4.966 3.410 1.00 97.56 104 ILE A C 1
ATOM 780 O O . ILE A 1 104 ? 4.494 -4.767 4.162 1.00 97.56 104 ILE A O 1
ATOM 784 N N . VAL A 1 105 ? 2.295 -4.664 3.769 1.00 96.56 105 VAL A N 1
ATOM 785 C CA . VAL A 1 105 ? 1.994 -3.951 5.025 1.00 96.56 105 VAL A CA 1
ATOM 786 C C . VAL A 1 105 ? 2.158 -4.831 6.264 1.00 96.56 105 VAL A C 1
ATOM 788 O O . VAL A 1 105 ? 2.493 -4.323 7.331 1.00 96.56 105 VAL A O 1
ATOM 791 N N . THR A 1 106 ? 2.002 -6.146 6.098 1.00 95.69 106 THR A N 1
ATOM 792 C CA . THR A 1 106 ? 2.228 -7.143 7.154 1.00 95.69 106 THR A CA 1
ATOM 793 C C . THR A 1 106 ? 3.715 -7.466 7.365 1.00 95.69 106 THR A C 1
ATOM 795 O O . THR A 1 106 ? 4.073 -8.086 8.370 1.00 95.69 106 THR A O 1
ATOM 798 N N . ASP A 1 107 ? 4.604 -7.028 6.464 1.00 93.62 107 ASP A N 1
ATOM 799 C CA . ASP A 1 107 ? 6.050 -7.233 6.573 1.00 93.62 107 ASP A CA 1
ATOM 800 C C . ASP A 1 107 ? 6.647 -6.362 7.691 1.00 93.62 107 ASP A C 1
ATOM 802 O O . ASP A 1 107 ? 6.661 -5.130 7.638 1.00 93.62 107 ASP A O 1
ATOM 806 N N . VAL A 1 108 ? 7.198 -7.013 8.715 1.00 90.94 108 VAL A N 1
ATOM 807 C CA . VAL A 1 108 ? 7.783 -6.342 9.885 1.00 90.94 108 VAL A CA 1
ATOM 808 C C . VAL A 1 108 ? 8.972 -5.453 9.503 1.00 90.94 108 VAL A C 1
ATOM 810 O O . VAL A 1 108 ? 9.171 -4.412 10.135 1.00 90.94 108 VAL A O 1
ATOM 813 N N . SER A 1 109 ? 9.721 -5.796 8.447 1.00 91.75 109 SER A N 1
ATOM 814 C CA . SER A 1 109 ? 10.882 -5.017 7.992 1.00 91.75 109 SER A CA 1
ATOM 815 C C . SER A 1 109 ? 10.506 -3.613 7.501 1.00 91.75 109 SER A C 1
ATOM 817 O O . SER A 1 109 ? 11.338 -2.702 7.518 1.00 91.75 109 SER A O 1
ATOM 819 N N . LEU A 1 110 ? 9.235 -3.387 7.139 1.00 92.44 110 LEU A N 1
ATOM 820 C CA . LEU A 1 110 ? 8.718 -2.064 6.786 1.00 92.44 110 LEU A CA 1
ATOM 821 C C . LEU A 1 110 ? 8.888 -1.054 7.931 1.00 92.44 110 LEU A C 1
ATOM 823 O O . LEU A 1 110 ? 9.102 0.136 7.697 1.00 92.44 110 LEU A O 1
ATOM 827 N N . ARG A 1 111 ? 8.829 -1.529 9.179 1.00 91.06 111 ARG A N 1
ATOM 828 C CA . ARG A 1 111 ? 8.852 -0.687 10.383 1.00 91.06 111 ARG A CA 1
ATOM 829 C C . ARG A 1 111 ? 10.242 -0.141 10.700 1.00 91.06 111 ARG A C 1
ATOM 831 O O . ARG A 1 111 ? 10.358 0.877 11.380 1.00 91.06 111 ARG A O 1
ATOM 838 N N . GLU A 1 112 ? 11.289 -0.779 10.180 1.00 88.12 112 GLU A N 1
ATOM 839 C CA . GLU A 1 112 ? 12.687 -0.399 10.416 1.00 88.12 112 GLU A CA 1
ATOM 840 C C . GLU A 1 112 ? 13.042 0.950 9.770 1.00 88.12 112 GLU A C 1
ATOM 842 O O . GLU A 1 112 ? 13.893 1.686 10.273 1.00 88.12 112 GLU A O 1
ATOM 847 N N . HIS A 1 113 ? 12.354 1.312 8.682 1.00 89.38 113 HIS A N 1
ATOM 848 C CA . HIS A 1 113 ? 12.601 2.536 7.924 1.00 89.38 113 HIS A CA 1
ATOM 849 C C . HIS A 1 113 ? 11.466 3.541 8.129 1.00 89.38 113 HIS A C 1
ATOM 851 O O . HIS A 1 113 ? 10.460 3.543 7.426 1.00 89.38 113 HIS A O 1
ATOM 857 N N . HIS A 1 114 ? 11.649 4.441 9.094 1.00 90.75 114 HIS A N 1
ATOM 858 C CA . HIS A 1 114 ? 10.612 5.376 9.547 1.00 90.75 114 HIS A CA 1
ATOM 859 C C . HIS A 1 114 ? 9.983 6.257 8.437 1.00 90.75 114 HIS A C 1
ATOM 861 O O . HIS A 1 114 ? 8.755 6.250 8.334 1.00 90.75 114 HIS A O 1
ATOM 867 N N . PRO A 1 115 ? 10.744 6.924 7.540 1.00 92.50 115 PRO A N 1
ATOM 868 C CA . PRO A 1 115 ? 10.142 7.696 6.444 1.00 92.50 115 PRO A CA 1
ATOM 869 C C . PRO A 1 115 ? 9.337 6.823 5.474 1.00 92.50 115 PRO A C 1
ATOM 871 O O . PRO A 1 115 ? 8.301 7.233 4.952 1.00 92.50 115 PRO A O 1
ATOM 874 N N . THR A 1 116 ? 9.807 5.596 5.253 1.00 93.62 116 THR A N 1
ATOM 875 C CA . THR A 1 116 ? 9.151 4.606 4.402 1.00 93.62 116 THR A CA 1
ATOM 876 C C . THR A 1 116 ? 7.811 4.178 4.999 1.00 93.62 116 THR A C 1
ATOM 878 O O . THR A 1 116 ? 6.805 4.162 4.291 1.00 93.62 116 THR A O 1
ATOM 881 N N . LEU A 1 117 ? 7.768 3.917 6.310 1.00 95.94 117 LEU A N 1
ATOM 882 C CA . LEU A 1 117 ? 6.539 3.577 7.024 1.00 95.94 117 LEU A CA 1
ATOM 883 C C . LEU A 1 117 ? 5.503 4.711 6.958 1.00 95.94 117 LEU A C 1
ATOM 885 O O . LEU A 1 117 ? 4.337 4.449 6.674 1.00 95.94 117 LEU A O 1
ATOM 889 N N . ILE A 1 118 ? 5.919 5.968 7.152 1.00 96.19 118 ILE A N 1
ATOM 890 C CA . ILE A 1 118 ? 5.017 7.129 7.037 1.00 96.19 118 ILE A CA 1
ATOM 891 C C . ILE A 1 118 ? 4.402 7.214 5.637 1.00 96.19 118 ILE A C 1
ATOM 893 O O . ILE A 1 118 ? 3.195 7.416 5.503 1.00 96.19 118 ILE A O 1
ATOM 897 N N . ASN A 1 119 ? 5.202 7.017 4.587 1.00 95.25 119 ASN A N 1
ATOM 898 C CA . ASN A 1 119 ? 4.692 7.025 3.216 1.00 95.25 119 ASN A CA 1
ATOM 899 C C . ASN A 1 119 ? 3.641 5.930 2.983 1.00 95.25 119 ASN A C 1
ATOM 901 O O . ASN A 1 119 ? 2.636 6.189 2.321 1.00 95.25 119 ASN A O 1
ATOM 905 N N . VAL A 1 120 ? 3.835 4.739 3.558 1.00 97.56 120 VAL A N 1
ATOM 906 C CA . VAL A 1 120 ? 2.850 3.651 3.483 1.00 97.56 120 VAL A CA 1
ATOM 907 C C . VAL A 1 120 ? 1.576 3.991 4.256 1.00 97.56 120 VAL A C 1
ATOM 909 O O . VAL A 1 120 ? 0.492 3.846 3.697 1.00 97.56 120 VAL A O 1
ATOM 912 N N . ILE A 1 121 ? 1.676 4.511 5.483 1.00 97.50 121 ILE A N 1
ATOM 913 C CA . ILE A 1 121 ? 0.514 4.955 6.278 1.00 97.50 121 ILE A CA 1
ATOM 914 C C . ILE A 1 121 ? -0.322 5.972 5.488 1.00 97.50 121 ILE A C 1
ATOM 916 O O . ILE A 1 121 ? -1.541 5.832 5.367 1.00 97.50 121 ILE A O 1
ATOM 920 N N . ASN A 1 122 ? 0.339 6.958 4.880 1.00 96.69 122 ASN A N 1
ATOM 921 C CA . ASN A 1 122 ? -0.321 7.981 4.073 1.00 96.69 122 ASN A CA 1
ATOM 922 C C . ASN A 1 122 ? -0.977 7.402 2.812 1.00 96.69 122 ASN A C 1
ATOM 924 O O . ASN A 1 122 ? -2.053 7.851 2.416 1.00 96.69 122 ASN A O 1
ATOM 928 N N . ALA A 1 123 ? -0.355 6.410 2.172 1.00 96.75 123 ALA A N 1
ATOM 929 C CA . ALA A 1 123 ? -0.937 5.732 1.018 1.00 96.75 123 ALA A CA 1
ATOM 930 C C . ALA A 1 123 ? -2.192 4.932 1.405 1.00 96.75 123 ALA A C 1
ATOM 932 O O . ALA A 1 123 ? -3.219 5.059 0.739 1.00 96.75 123 ALA A O 1
ATOM 933 N N . LEU A 1 124 ? -2.135 4.166 2.502 1.00 96.44 124 LEU A N 1
ATOM 934 C CA . LEU A 1 124 ? -3.271 3.400 3.030 1.00 96.44 124 LEU A CA 1
ATOM 935 C C . LEU A 1 124 ? -4.454 4.306 3.384 1.00 96.44 124 LEU A C 1
ATOM 937 O O . LEU A 1 124 ? -5.590 4.026 3.009 1.00 96.44 124 LEU A O 1
ATOM 941 N N . SER A 1 125 ? -4.167 5.429 4.043 1.00 94.69 125 SER A N 1
ATOM 942 C CA . SER A 1 125 ? -5.145 6.474 4.359 1.00 94.69 125 SER A CA 1
ATOM 943 C C . SER A 1 125 ? -5.889 6.969 3.115 1.00 94.69 125 SER A C 1
ATOM 945 O O . SER A 1 125 ? -7.119 6.998 3.092 1.00 94.69 125 SER A O 1
ATOM 947 N N . LYS A 1 126 ? -5.149 7.312 2.054 1.00 93.81 126 LYS A N 1
ATOM 948 C CA . LYS A 1 126 ? -5.720 7.850 0.811 1.00 93.81 126 LYS A CA 1
ATOM 949 C C . LYS A 1 126 ? -6.534 6.822 0.032 1.00 93.81 126 LYS A C 1
ATOM 951 O O . LYS A 1 126 ? -7.554 7.186 -0.537 1.00 93.81 126 LYS A O 1
ATOM 956 N N . MET A 1 127 ? -6.113 5.556 0.006 1.00 93.75 127 MET A N 1
ATOM 957 C CA . MET A 1 127 ? -6.829 4.515 -0.745 1.00 93.75 127 MET A CA 1
ATOM 958 C C . MET A 1 127 ? -8.053 3.959 -0.007 1.00 93.75 127 MET A C 1
ATOM 960 O O . MET A 1 127 ? -8.912 3.343 -0.638 1.00 93.75 127 MET A O 1
ATOM 964 N N . ALA A 1 128 ? -8.159 4.170 1.311 1.00 93.38 128 ALA A N 1
ATOM 965 C CA . ALA A 1 128 ? -9.228 3.605 2.132 1.00 93.38 128 ALA A CA 1
ATOM 966 C C . ALA A 1 128 ? -10.645 3.829 1.562 1.00 93.38 128 ALA A C 1
ATOM 968 O O . ALA A 1 128 ? -11.385 2.845 1.476 1.00 93.38 128 ALA A O 1
ATOM 969 N N . PRO A 1 129 ? -11.036 5.033 1.090 1.00 92.06 129 PRO A N 1
ATOM 970 C CA . PRO A 1 129 ? -12.377 5.271 0.548 1.00 92.06 129 PRO A CA 1
ATOM 971 C C . PRO A 1 129 ? -12.690 4.479 -0.729 1.00 92.06 129 PRO A C 1
ATOM 973 O O . PRO A 1 129 ? -13.859 4.231 -1.018 1.00 92.06 129 PRO A O 1
ATOM 976 N N . HIS A 1 130 ? -11.659 4.070 -1.469 1.00 92.94 130 HIS A N 1
ATOM 977 C CA . HIS A 1 130 ? -11.772 3.407 -2.771 1.00 92.94 130 HIS A CA 1
ATOM 978 C C . HIS A 1 130 ? -11.756 1.878 -2.671 1.00 92.94 130 HIS A C 1
ATOM 980 O O . HIS A 1 130 ? -12.192 1.197 -3.593 1.00 92.94 130 HIS A O 1
ATOM 986 N N . CYS A 1 131 ? -11.285 1.334 -1.547 1.00 92.62 131 CYS A N 1
ATOM 987 C CA . CYS A 1 131 ? -11.247 -0.108 -1.324 1.00 92.62 131 CYS A CA 1
ATOM 988 C C . CYS A 1 131 ? -12.642 -0.681 -1.063 1.00 92.62 131 CYS A C 1
ATOM 990 O O . CYS A 1 131 ? -13.528 0.017 -0.551 1.00 92.62 131 CYS A O 1
ATOM 992 N N . ASP A 1 132 ? -12.811 -1.977 -1.328 1.00 91.88 132 ASP A N 1
ATOM 993 C CA . ASP A 1 132 ? -14.000 -2.686 -0.873 1.00 91.88 132 ASP A CA 1
ATOM 994 C C . ASP A 1 132 ? -14.072 -2.705 0.670 1.00 91.88 132 ASP A C 1
ATOM 996 O O . ASP A 1 132 ? -13.044 -2.586 1.350 1.00 91.88 132 ASP A O 1
ATOM 1000 N N . PRO A 1 133 ? -15.280 -2.825 1.251 1.00 91.38 133 PRO A N 1
ATOM 1001 C CA . PRO A 1 133 ? -15.450 -2.749 2.699 1.00 91.38 133 PRO A CA 1
ATOM 1002 C C . PRO A 1 133 ? -14.656 -3.804 3.476 1.00 91.38 133 PRO A C 1
ATOM 1004 O O . PRO A 1 133 ? -14.162 -3.499 4.557 1.00 91.38 133 PRO A O 1
ATOM 1007 N N . THR A 1 134 ? -14.510 -5.016 2.935 1.00 92.19 134 THR A N 1
ATOM 1008 C CA . THR A 1 134 ? -13.809 -6.113 3.610 1.00 92.19 134 THR A CA 1
ATOM 1009 C C . THR A 1 134 ? -12.313 -5.834 3.666 1.00 92.19 134 THR A C 1
ATOM 1011 O O . THR A 1 134 ? -11.738 -5.844 4.748 1.00 92.19 134 THR A O 1
ATOM 1014 N N . PHE A 1 135 ? -11.687 -5.476 2.542 1.00 94.75 135 PHE A N 1
ATOM 1015 C CA . PHE A 1 135 ? -10.269 -5.110 2.520 1.00 94.75 135 PHE A CA 1
ATOM 1016 C C . PHE A 1 135 ? -9.975 -3.884 3.395 1.00 94.75 135 PHE A C 1
ATOM 1018 O O . PHE A 1 135 ? -8.982 -3.841 4.125 1.00 94.75 135 PHE A O 1
ATOM 1025 N N . ARG A 1 136 ? -10.861 -2.882 3.365 1.00 93.38 136 ARG A N 1
ATOM 1026 C CA . ARG A 1 136 ? -10.741 -1.688 4.208 1.00 93.38 136 ARG A CA 1
ATOM 1027 C C . ARG A 1 136 ? -10.737 -2.036 5.697 1.00 93.38 136 ARG A C 1
ATOM 1029 O O . ARG A 1 136 ? -9.927 -1.496 6.446 1.00 93.38 136 ARG A O 1
ATOM 1036 N N . GLU A 1 137 ? -11.648 -2.896 6.129 1.00 90.62 137 GLU A N 1
ATOM 1037 C CA . GLU A 1 137 ? -11.787 -3.266 7.536 1.00 90.62 137 GLU A CA 1
ATOM 1038 C C . GLU A 1 137 ? -10.685 -4.223 7.996 1.00 90.62 137 GLU A C 1
ATOM 1040 O O . GLU A 1 137 ? -10.020 -3.954 8.998 1.00 90.62 137 GLU A O 1
ATOM 1045 N N . ASP A 1 138 ? -10.449 -5.291 7.240 1.00 90.88 138 ASP A N 1
ATOM 1046 C CA . ASP A 1 138 ? -9.566 -6.376 7.662 1.00 90.88 138 ASP A CA 1
ATOM 1047 C C . ASP A 1 138 ? -8.086 -6.033 7.467 1.00 90.88 138 ASP A C 1
ATOM 1049 O O . ASP A 1 138 ? -7.249 -6.442 8.270 1.00 90.88 138 ASP A O 1
ATOM 1053 N N . VAL A 1 139 ? -7.752 -5.272 6.418 1.00 94.12 139 VAL A N 1
ATOM 1054 C CA . VAL A 1 139 ? -6.358 -4.958 6.068 1.00 94.12 139 VAL A CA 1
ATOM 1055 C C . VAL A 1 139 ? -6.007 -3.522 6.432 1.00 94.12 139 VAL A C 1
ATOM 1057 O O . VAL A 1 139 ? -5.081 -3.308 7.207 1.00 94.12 139 VAL A O 1
ATOM 1060 N N . ILE A 1 140 ? -6.729 -2.519 5.919 1.00 93.81 140 ILE A N 1
ATOM 1061 C CA . ILE A 1 140 ? -6.331 -1.116 6.137 1.00 93.81 140 ILE A CA 1
ATOM 1062 C C . ILE A 1 140 ? -6.454 -0.733 7.613 1.00 93.81 140 ILE A C 1
ATOM 1064 O O . ILE A 1 140 ? -5.477 -0.298 8.221 1.00 93.81 140 ILE A O 1
ATOM 1068 N N . VAL A 1 141 ? -7.639 -0.895 8.204 1.00 91.69 141 VAL A N 1
ATOM 1069 C CA . VAL A 1 141 ? -7.870 -0.536 9.612 1.00 91.69 141 VAL A CA 1
ATOM 1070 C C . VAL A 1 141 ? -7.064 -1.439 10.549 1.00 91.69 141 VAL A C 1
ATOM 1072 O O . VAL A 1 141 ? -6.467 -0.938 11.505 1.00 91.69 141 VAL A O 1
ATOM 1075 N N . GLY A 1 142 ? -6.990 -2.740 10.251 1.00 92.25 142 GLY A N 1
ATOM 1076 C CA . GLY A 1 142 ? -6.169 -3.694 10.998 1.00 92.25 142 GLY A CA 1
ATOM 1077 C C . GLY A 1 142 ? -4.697 -3.280 11.070 1.00 92.25 142 GLY A C 1
ATOM 1078 O O . GLY A 1 142 ? -4.139 -3.151 12.160 1.00 92.25 142 GLY A O 1
ATOM 1079 N N . GLU A 1 143 ? -4.072 -2.977 9.933 1.00 94.31 143 GLU A N 1
ATOM 1080 C CA . GLU A 1 143 ? -2.644 -2.643 9.895 1.00 94.31 143 GLU A CA 1
ATOM 1081 C C . GLU A 1 143 ? -2.334 -1.246 10.429 1.00 94.31 143 GLU A C 1
ATOM 1083 O O . GLU A 1 143 ? -1.325 -1.062 11.112 1.00 94.31 143 GLU A O 1
ATOM 1088 N N . LEU A 1 144 ? -3.227 -0.268 10.237 1.00 94.31 144 LEU A N 1
ATOM 1089 C CA . LEU A 1 144 ? -3.097 1.022 10.919 1.00 94.31 144 LEU A CA 1
ATOM 1090 C C . LEU A 1 144 ? -3.074 0.843 12.443 1.00 94.31 144 LEU A C 1
ATOM 1092 O O . LEU A 1 144 ? -2.301 1.519 13.119 1.00 94.31 144 LEU A O 1
ATOM 1096 N N . SER A 1 145 ? -3.869 -0.079 12.998 1.00 92.50 145 SER A N 1
ATOM 1097 C CA . SER A 1 145 ? -3.842 -0.412 14.430 1.00 92.50 145 SER A CA 1
ATOM 1098 C C . SER A 1 145 ? -2.506 -1.015 14.856 1.00 92.50 145 SER A C 1
ATOM 1100 O O . SER A 1 145 ? -1.908 -0.577 15.843 1.00 92.50 145 SER A O 1
ATOM 1102 N N . THR A 1 146 ? -1.980 -1.949 14.065 1.00 93.62 146 THR A N 1
ATOM 1103 C CA . THR A 1 146 ? -0.653 -2.530 14.286 1.00 93.62 146 THR A CA 1
ATOM 1104 C C . THR A 1 146 ? 0.441 -1.455 14.292 1.00 93.62 146 THR A C 1
ATOM 1106 O O . THR A 1 146 ? 1.338 -1.476 15.141 1.00 93.62 146 THR A O 1
ATOM 1109 N N . PHE A 1 147 ? 0.358 -0.469 13.394 1.00 94.88 147 PHE A N 1
ATOM 1110 C CA . PHE A 1 147 ? 1.291 0.657 13.354 1.00 94.88 147 PHE A CA 1
ATOM 1111 C C . PHE A 1 147 ? 1.138 1.617 14.542 1.00 94.88 147 PHE A C 1
ATOM 1113 O O . PHE A 1 147 ? 2.149 2.165 14.984 1.00 94.88 147 PHE A O 1
ATOM 1120 N N . VAL A 1 148 ? -0.064 1.779 15.115 1.00 93.25 148 VAL A N 1
ATOM 1121 C CA . VAL A 1 148 ? -0.240 2.504 16.390 1.00 93.25 148 VAL A CA 1
ATOM 1122 C C . VAL A 1 148 ? 0.536 1.823 17.507 1.00 93.25 148 VAL A C 1
ATOM 1124 O O . VAL A 1 148 ? 1.301 2.497 18.194 1.00 93.25 148 VAL A O 1
ATOM 1127 N N . GLY A 1 149 ? 0.403 0.501 17.655 1.00 91.56 149 GLY A N 1
ATOM 1128 C CA . GLY A 1 149 ? 1.168 -0.258 18.651 1.00 91.56 149 GLY A CA 1
ATOM 1129 C C . GLY A 1 149 ? 2.673 -0.018 18.507 1.00 91.56 149 GLY A C 1
ATOM 1130 O O . GLY A 1 149 ? 3.335 0.398 19.456 1.00 91.56 149 GLY A O 1
ATOM 1131 N N . TYR A 1 150 ? 3.187 -0.136 17.279 1.00 92.50 150 TYR A N 1
ATOM 1132 C CA . TYR A 1 150 ? 4.592 0.150 16.982 1.00 92.50 150 TYR A CA 1
ATOM 1133 C C . TYR A 1 150 ? 5.010 1.588 17.330 1.00 92.50 150 TYR A C 1
ATOM 1135 O O . TYR A 1 150 ? 6.082 1.801 17.898 1.00 92.50 150 TYR A O 1
ATOM 1143 N N . ALA A 1 151 ? 4.183 2.584 16.998 1.00 92.00 151 ALA A N 1
ATOM 1144 C CA . ALA A 1 151 ? 4.456 3.985 17.305 1.00 92.00 151 ALA A CA 1
ATOM 1145 C C . ALA A 1 151 ? 4.462 4.251 18.820 1.00 92.00 151 ALA A C 1
ATOM 1147 O O . ALA A 1 151 ? 5.270 5.049 19.301 1.00 92.00 151 ALA A O 1
ATOM 1148 N N . MET A 1 152 ? 3.599 3.577 19.585 1.00 90.12 152 MET A N 1
ATOM 1149 C CA . MET A 1 152 ? 3.548 3.708 21.042 1.00 90.12 152 MET A CA 1
ATOM 1150 C C . MET A 1 152 ? 4.783 3.128 21.729 1.00 90.12 152 MET A C 1
ATOM 1152 O O . MET A 1 152 ? 5.254 3.730 22.698 1.00 90.12 152 MET A O 1
ATOM 1156 N N . ASP A 1 153 ? 5.358 2.063 21.173 1.00 91.69 153 ASP A N 1
ATOM 1157 C CA . ASP A 1 153 ? 6.597 1.448 21.659 1.00 91.69 153 ASP A CA 1
ATOM 1158 C C . ASP A 1 153 ? 7.852 2.280 21.345 1.00 91.69 153 ASP A C 1
ATOM 1160 O O . ASP A 1 153 ? 8.910 2.069 21.943 1.00 91.69 153 ASP A O 1
ATOM 1164 N N . GLN A 1 154 ? 7.764 3.264 20.439 1.00 90.81 154 GLN A N 1
ATOM 1165 C CA . GLN A 1 154 ? 8.897 4.142 20.157 1.00 90.81 154 GLN A CA 1
ATOM 1166 C C . GLN A 1 154 ? 9.257 5.007 21.377 1.00 90.81 154 GLN A C 1
ATOM 1168 O O . GLN A 1 154 ? 8.365 5.500 22.090 1.00 90.81 154 GLN A O 1
ATOM 1173 N N . PRO A 1 155 ? 10.560 5.269 21.600 1.00 91.06 155 PRO A N 1
ATOM 1174 C CA . PRO A 1 155 ? 10.996 6.187 22.639 1.00 91.06 155 PRO A CA 1
ATOM 1175 C C . PRO A 1 155 ? 10.451 7.603 22.380 1.00 91.06 155 PRO A C 1
ATOM 1177 O O . PRO A 1 155 ? 10.218 7.980 21.225 1.00 91.06 155 PRO A O 1
ATOM 1180 N N . PRO A 1 156 ? 10.253 8.420 23.430 1.00 91.25 156 PRO A N 1
ATOM 1181 C CA . PRO A 1 156 ? 9.847 9.812 23.266 1.00 91.25 156 PRO A CA 1
ATOM 1182 C C . PRO A 1 156 ? 10.814 10.573 22.347 1.00 91.25 156 PRO A C 1
ATOM 1184 O O . PRO A 1 156 ? 12.028 10.529 22.541 1.00 91.25 156 PRO A O 1
ATOM 1187 N N . GLY A 1 157 ? 10.283 11.277 21.345 1.00 92.06 157 GLY A N 1
ATOM 1188 C CA . GLY A 1 157 ? 11.088 12.034 20.386 1.00 92.06 157 GLY A CA 1
ATOM 1189 C C . GLY A 1 157 ? 10.320 12.407 19.119 1.00 92.06 157 GLY A C 1
ATOM 1190 O O . GLY A 1 157 ? 9.160 12.028 18.950 1.00 92.06 157 GLY A O 1
ATOM 1191 N N . SER A 1 158 ? 10.980 13.130 18.208 1.00 87.94 158 SER A N 1
ATOM 1192 C CA . SER A 1 158 ? 10.371 13.624 16.960 1.00 87.94 158 SER A CA 1
ATOM 1193 C C . SER A 1 158 ? 9.784 12.503 16.102 1.00 87.94 158 SER A C 1
ATOM 1195 O O . SER A 1 158 ? 8.649 12.610 15.657 1.00 87.94 158 SER A O 1
ATOM 1197 N N . LYS A 1 159 ? 10.495 11.378 15.963 1.00 89.06 159 LYS A N 1
ATOM 1198 C CA . LYS A 1 159 ? 10.030 10.215 15.189 1.00 89.06 159 LYS A CA 1
ATOM 1199 C C . LYS A 1 159 ? 8.688 9.666 15.680 1.00 89.06 159 LYS A C 1
ATOM 1201 O O . LYS A 1 159 ? 7.834 9.323 14.865 1.00 89.06 159 LYS A O 1
ATOM 1206 N N . LYS A 1 160 ? 8.496 9.596 17.002 1.00 92.50 160 LYS A N 1
ATOM 1207 C CA . LYS A 1 160 ? 7.235 9.151 17.608 1.00 92.50 160 LYS A CA 1
ATOM 1208 C C . LYS A 1 160 ? 6.102 10.121 17.288 1.00 92.50 160 LYS A C 1
ATOM 1210 O O . LYS A 1 160 ? 5.016 9.686 16.925 1.00 92.50 160 LYS A O 1
ATOM 1215 N N . VAL A 1 161 ? 6.373 11.423 17.390 1.00 92.56 161 VAL A N 1
ATOM 1216 C CA . VAL A 1 161 ? 5.401 12.482 17.081 1.00 92.56 161 VAL A CA 1
ATOM 1217 C C . VAL A 1 161 ? 5.011 12.461 15.603 1.00 92.56 161 VAL A C 1
ATOM 1219 O O . VAL A 1 161 ? 3.829 12.544 15.294 1.00 92.56 161 VAL A O 1
ATOM 1222 N N . GLU A 1 162 ? 5.973 12.293 14.695 1.00 94.19 162 GLU A N 1
ATOM 1223 C CA . GLU A 1 162 ? 5.718 12.205 13.252 1.00 94.19 162 GLU A CA 1
ATOM 1224 C C . GLU A 1 162 ? 4.863 10.982 12.891 1.00 94.19 162 GLU A C 1
ATOM 1226 O O . GLU A 1 162 ? 3.900 11.113 12.137 1.00 94.19 162 GLU A O 1
ATOM 1231 N N . LEU A 1 163 ? 5.153 9.810 13.476 1.00 94.00 163 LEU A N 1
ATOM 1232 C CA . LEU A 1 163 ? 4.319 8.615 13.291 1.00 94.00 163 LEU A CA 1
ATOM 1233 C C . LEU A 1 163 ? 2.910 8.819 13.839 1.00 94.00 163 LEU A C 1
ATOM 1235 O O . LEU A 1 163 ? 1.941 8.516 13.151 1.00 94.00 163 LEU A O 1
ATOM 1239 N N . ALA A 1 164 ? 2.795 9.343 15.061 1.00 92.94 164 ALA A N 1
ATOM 1240 C CA . ALA A 1 164 ? 1.50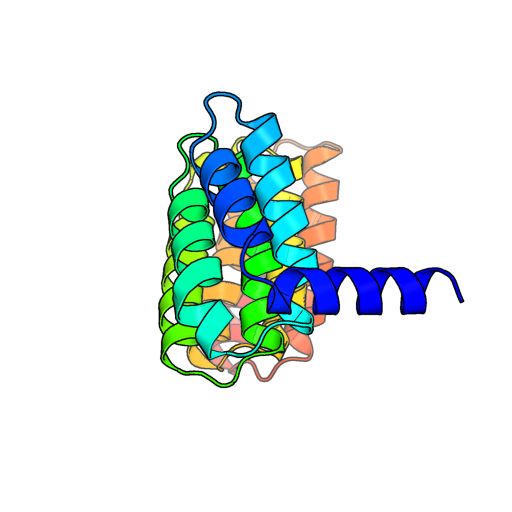1 9.623 15.667 1.00 92.94 164 ALA A CA 1
ATOM 1241 C C . ALA A 1 164 ? 0.686 10.604 14.809 1.00 92.94 164 ALA A C 1
ATOM 1243 O O . ALA A 1 164 ? -0.496 10.370 14.586 1.00 92.94 164 ALA A O 1
ATOM 1244 N N . GLY A 1 165 ? 1.320 11.648 14.264 1.00 94.06 165 GLY A N 1
ATOM 1245 C CA . GLY A 1 165 ? 0.682 12.594 13.349 1.00 94.06 165 GLY A CA 1
ATOM 1246 C C . GLY A 1 165 ? 0.134 11.921 12.090 1.00 94.06 165 GLY A C 1
ATOM 1247 O O . GLY A 1 165 ? -1.047 12.078 11.784 1.00 94.06 165 GLY A O 1
ATOM 1248 N N . ALA A 1 166 ? 0.955 11.113 11.409 1.00 95.25 166 ALA A N 1
ATOM 1249 C CA . ALA A 1 166 ? 0.531 10.377 10.216 1.00 95.25 166 ALA A CA 1
ATOM 1250 C C . ALA A 1 166 ? -0.620 9.396 10.513 1.00 95.25 166 ALA A C 1
ATOM 1252 O O . ALA A 1 166 ? -1.564 9.279 9.735 1.00 95.25 166 ALA A O 1
ATOM 1253 N N . LEU A 1 167 ? -0.576 8.713 11.662 1.00 94.62 167 LEU A N 1
ATOM 1254 C CA . LEU A 1 167 ? -1.624 7.783 12.087 1.00 94.62 167 LEU A CA 1
ATOM 1255 C C . LEU A 1 167 ? -2.931 8.507 12.424 1.00 94.62 167 LEU A C 1
ATOM 1257 O O . LEU A 1 167 ? -3.995 8.057 12.011 1.00 94.62 167 LEU A O 1
ATOM 1261 N N . VAL A 1 168 ? -2.870 9.644 13.119 1.00 91.62 168 VAL A N 1
ATOM 1262 C CA . VAL A 1 168 ? -4.056 10.462 13.418 1.00 91.62 168 VAL A CA 1
ATOM 1263 C C . VAL A 1 168 ? -4.711 10.965 12.133 1.00 91.62 168 VAL A C 1
ATOM 1265 O O . VAL A 1 168 ? -5.935 10.898 12.008 1.00 91.62 168 VAL A O 1
ATOM 1268 N N . GLU A 1 169 ? -3.924 11.421 11.157 1.00 91.50 169 GLU A N 1
ATOM 1269 C CA . GLU A 1 169 ? -4.442 11.814 9.843 1.00 91.50 169 GLU A CA 1
ATOM 1270 C C . GLU A 1 169 ? -5.079 10.619 9.115 1.00 91.50 169 GLU A C 1
ATOM 1272 O O . GLU A 1 169 ? -6.189 10.727 8.588 1.00 91.50 169 GLU A O 1
ATOM 1277 N N . ALA A 1 170 ? -4.434 9.448 9.159 1.00 92.44 170 ALA A N 1
ATOM 1278 C CA . ALA A 1 170 ? -4.960 8.224 8.565 1.00 92.44 170 ALA A CA 1
ATOM 1279 C C . ALA A 1 170 ? -6.306 7.796 9.159 1.00 92.44 170 ALA A C 1
ATOM 1281 O O . ALA A 1 170 ? -7.259 7.541 8.420 1.00 92.44 170 ALA A O 1
ATOM 1282 N N . TYR A 1 171 ? -6.420 7.776 10.486 1.00 85.25 171 TYR A N 1
ATOM 1283 C CA . TYR A 1 171 ? -7.678 7.459 11.155 1.00 85.25 171 TYR A CA 1
ATOM 1284 C C . TYR A 1 171 ? -8.749 8.517 10.908 1.00 85.25 171 TYR A C 1
ATOM 1286 O O . TYR A 1 171 ? -9.907 8.162 10.710 1.00 85.25 171 TYR A O 1
ATOM 1294 N N . SER A 1 172 ? -8.378 9.798 10.856 1.00 84.62 172 SER A N 1
ATOM 1295 C CA . SER A 1 172 ? -9.321 10.875 10.538 1.00 84.62 172 SER A CA 1
ATOM 1296 C C . SER A 1 172 ? -9.966 10.662 9.169 1.00 84.62 172 SER A C 1
ATOM 1298 O O . SER A 1 172 ? -11.180 10.796 9.045 1.00 84.62 172 SER A O 1
ATOM 1300 N N . ASN A 1 173 ? -9.192 10.240 8.166 1.00 83.88 173 ASN A N 1
ATOM 13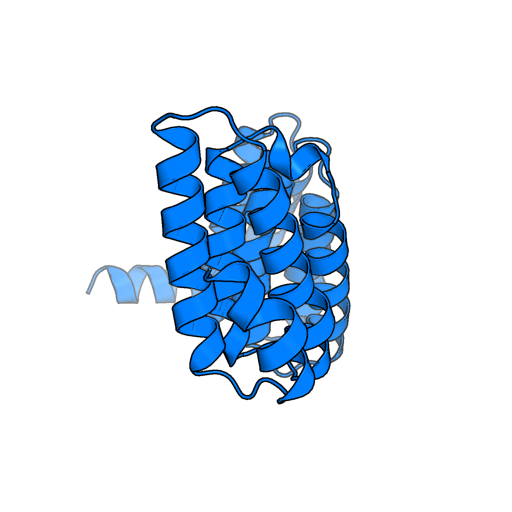01 C CA . ASN A 1 173 ? -9.721 9.893 6.845 1.00 83.88 173 ASN A CA 1
ATOM 1302 C C . ASN A 1 173 ? -10.566 8.608 6.874 1.00 83.88 173 ASN A C 1
ATOM 1304 O O . ASN A 1 173 ? -11.623 8.543 6.243 1.00 83.88 173 ASN A O 1
ATOM 1308 N N . ALA A 1 174 ? -10.150 7.604 7.653 1.00 78.19 174 ALA A N 1
ATOM 1309 C CA . ALA A 1 174 ? -10.891 6.354 7.804 1.00 78.19 174 ALA A CA 1
ATOM 1310 C C . ALA A 1 174 ? -12.263 6.541 8.481 1.00 78.19 174 ALA A C 1
ATOM 1312 O O . ALA A 1 174 ? -13.202 5.832 8.131 1.00 78.19 174 ALA A O 1
ATOM 1313 N N . VAL A 1 175 ? -12.423 7.510 9.394 1.00 73.50 175 VAL A N 1
ATOM 1314 C CA . VAL A 1 175 ? -13.721 7.823 10.034 1.00 73.50 175 VAL A CA 1
ATOM 1315 C C . VAL A 1 175 ? -14.783 8.247 9.013 1.00 73.50 175 VAL A C 1
ATOM 1317 O O . VAL A 1 175 ? -15.966 7.981 9.219 1.00 73.50 175 VAL A O 1
ATOM 1320 N N . TYR A 1 176 ? -14.384 8.869 7.900 1.00 76.12 176 TYR A N 1
ATOM 1321 C CA . TYR A 1 176 ? -15.310 9.229 6.820 1.00 76.12 176 TYR A CA 1
ATOM 1322 C C . TYR A 1 176 ? -15.668 8.046 5.910 1.00 76.12 176 TYR A C 1
ATOM 1324 O O . TYR A 1 176 ? -16.556 8.164 5.065 1.00 76.12 176 TYR A O 1
ATOM 1332 N N . CYS A 1 177 ? -15.010 6.899 6.080 1.00 78.62 177 CYS A N 1
ATOM 1333 C CA . CYS A 1 177 ? -15.364 5.675 5.382 1.00 78.62 177 CYS A CA 1
ATOM 1334 C C . CYS A 1 177 ? -16.510 4.947 6.100 1.00 78.62 177 CYS A C 1
ATOM 1336 O O . CYS A 1 177 ? -16.715 5.078 7.306 1.00 78.62 177 CYS A O 1
ATOM 1338 N N . GLN A 1 178 ? -17.248 4.114 5.363 1.00 76.75 178 GLN A N 1
ATOM 1339 C CA . GLN A 1 178 ? -18.173 3.162 5.981 1.00 76.75 178 GLN A CA 1
ATOM 1340 C C . GLN A 1 178 ? -17.346 2.098 6.716 1.00 76.75 178 GLN A C 1
ATOM 1342 O O . GLN A 1 178 ? -16.824 1.190 6.071 1.00 76.75 178 GLN A O 1
ATOM 1347 N N . ILE A 1 179 ? -17.185 2.273 8.031 1.00 79.94 179 ILE A N 1
ATOM 1348 C CA . ILE A 1 179 ? -16.539 1.333 8.957 1.00 79.94 179 ILE A CA 1
ATOM 1349 C C . ILE A 1 179 ? -17.606 0.751 9.886 1.00 79.94 179 ILE A C 1
ATOM 1351 O O . ILE A 1 179 ? -18.460 1.474 10.412 1.00 79.94 179 ILE A O 1
ATOM 1355 N N . SER A 1 180 ? -17.564 -0.558 10.114 1.00 81.69 180 SER A N 1
ATOM 1356 C CA . SER A 1 180 ? -18.480 -1.246 11.015 1.00 81.69 180 SER A CA 1
ATOM 1357 C C . SER A 1 180 ? -18.389 -0.725 12.456 1.00 81.69 180 SER A C 1
ATOM 1359 O O . SER A 1 180 ? -17.332 -0.350 12.967 1.00 81.69 180 SER A O 1
ATOM 1361 N N . LYS A 1 181 ? -19.521 -0.754 13.176 1.00 80.75 181 LYS A N 1
ATOM 1362 C CA . LYS A 1 181 ? -19.576 -0.369 14.603 1.00 80.75 181 LYS A CA 1
ATOM 1363 C C . LYS A 1 181 ? -18.589 -1.162 15.463 1.00 80.75 181 LYS A C 1
ATOM 1365 O O . LYS A 1 181 ? -18.086 -0.636 16.456 1.00 80.75 181 LYS A O 1
ATOM 1370 N N . GLN A 1 182 ? -18.332 -2.415 15.087 1.00 82.88 182 GLN A N 1
ATOM 1371 C CA . GLN A 1 182 ? -17.359 -3.270 15.756 1.00 82.88 182 GLN A CA 1
ATOM 1372 C C . GLN A 1 182 ? -15.950 -2.692 15.617 1.00 82.88 182 GLN A C 1
ATOM 1374 O O . GLN A 1 182 ? -15.309 -2.453 16.635 1.00 82.88 182 GLN A O 1
ATOM 1379 N N . ASN A 1 183 ? -15.510 -2.367 14.400 1.00 80.38 183 ASN A N 1
ATOM 1380 C CA . ASN A 1 183 ? -14.181 -1.800 14.173 1.00 80.38 183 ASN A CA 1
ATOM 1381 C C . ASN A 1 183 ? -14.024 -0.384 14.733 1.00 80.38 183 ASN A C 1
ATOM 1383 O O . ASN A 1 183 ? -12.968 -0.055 15.274 1.00 80.38 183 ASN A O 1
ATOM 1387 N N . ILE A 1 184 ? -15.091 0.421 14.742 1.00 80.69 184 ILE A N 1
ATOM 1388 C CA . ILE A 1 184 ? -15.089 1.706 15.459 1.00 80.69 184 ILE A CA 1
ATOM 1389 C C . ILE A 1 184 ? -14.801 1.489 16.952 1.00 80.69 184 ILE A C 1
ATOM 1391 O O . ILE A 1 184 ? -13.938 2.149 17.527 1.00 80.69 184 ILE A O 1
ATOM 1395 N N . THR A 1 185 ? -15.510 0.552 17.582 1.00 81.94 185 THR A N 1
ATOM 1396 C CA . THR A 1 185 ? -15.432 0.335 19.035 1.00 81.94 185 THR A CA 1
ATOM 1397 C C . THR A 1 185 ? -14.134 -0.347 19.457 1.00 81.94 185 THR A C 1
ATOM 1399 O O . THR A 1 185 ? -13.555 0.016 20.479 1.00 81.94 185 THR A O 1
ATOM 1402 N N . ASN A 1 186 ? -13.683 -1.325 18.673 1.00 85.50 186 ASN A N 1
ATOM 1403 C CA . ASN A 1 186 ? -12.613 -2.239 19.061 1.00 85.50 186 ASN A CA 1
ATOM 1404 C C . ASN A 1 186 ? -11.236 -1.820 18.544 1.00 85.50 186 ASN A C 1
ATOM 1406 O O . ASN A 1 186 ? -10.239 -2.217 19.137 1.00 85.50 186 ASN A O 1
ATOM 1410 N N . ILE A 1 187 ? -11.174 -1.046 17.457 1.00 82.44 187 ILE A N 1
ATOM 1411 C CA . ILE A 1 187 ? -9.911 -0.676 16.810 1.00 82.44 187 ILE A CA 1
ATOM 1412 C C . ILE A 1 187 ? -9.725 0.838 16.825 1.00 82.44 187 ILE A C 1
ATOM 1414 O O . ILE A 1 187 ? -8.757 1.338 17.394 1.00 82.44 187 ILE A O 1
ATOM 1418 N N . LEU A 1 188 ? -10.679 1.579 16.258 1.00 79.69 188 LEU A N 1
ATOM 1419 C CA . LEU A 1 188 ? -10.518 3.010 16.008 1.00 79.69 188 LEU A CA 1
ATOM 1420 C C . LEU A 1 188 ? -10.505 3.842 17.298 1.00 79.69 188 LEU A C 1
ATOM 1422 O O . LEU A 1 188 ? -9.594 4.637 17.508 1.00 79.69 188 LEU A O 1
ATOM 1426 N N . LEU A 1 189 ? -11.489 3.657 18.185 1.00 80.25 189 LEU A N 1
ATOM 1427 C CA . LEU A 1 189 ? -11.544 4.405 19.446 1.00 80.25 189 LEU A CA 1
ATOM 1428 C C . LEU A 1 189 ? -10.349 4.111 20.369 1.00 80.25 189 LEU A C 1
ATOM 1430 O O . LEU A 1 189 ? -9.813 5.067 20.924 1.00 80.25 189 LEU A O 1
ATOM 1434 N N . PRO A 1 190 ? -9.901 2.853 20.556 1.00 82.69 190 PRO A N 1
ATOM 1435 C CA . PRO A 1 190 ? -8.685 2.574 21.315 1.00 82.69 190 PRO A CA 1
ATOM 1436 C C . PRO A 1 190 ? -7.421 3.175 20.696 1.00 82.69 190 PRO A C 1
ATOM 1438 O O . PRO A 1 190 ? -6.585 3.670 21.440 1.00 82.69 190 PRO A O 1
ATOM 1441 N N . ALA A 1 191 ? -7.294 3.169 19.365 1.00 81.38 191 ALA A N 1
ATOM 1442 C CA . ALA A 1 191 ? -6.130 3.714 18.665 1.00 81.38 191 ALA A CA 1
ATOM 1443 C C . ALA A 1 191 ? -5.984 5.244 18.793 1.00 81.38 191 ALA A C 1
ATOM 1445 O O . ALA A 1 191 ? -4.879 5.762 18.663 1.00 81.38 191 ALA A O 1
ATOM 1446 N N . LEU A 1 192 ? -7.089 5.959 19.031 1.00 76.19 192 LEU A N 1
ATOM 1447 C CA . LEU A 1 192 ? -7.128 7.421 19.168 1.00 76.19 192 LEU A CA 1
ATOM 1448 C C . LEU A 1 192 ? -7.010 7.930 20.618 1.00 76.19 192 LEU A C 1
ATOM 1450 O O . LEU A 1 192 ? -7.023 9.145 20.822 1.00 76.19 192 LEU A O 1
ATOM 1454 N N . ARG A 1 193 ? -6.971 7.039 21.615 1.00 75.19 193 ARG A N 1
ATOM 1455 C CA . ARG A 1 193 ? -6.825 7.400 23.037 1.00 75.19 193 ARG A CA 1
ATOM 1456 C C . ARG A 1 193 ? -5.369 7.634 23.410 1.00 75.19 193 ARG A C 1
ATOM 1458 O O . ARG A 1 193 ? -5.150 8.562 24.219 1.00 75.19 193 ARG A O 1
#